Protein AF-A0A954F678-F1 (afdb_monomer)

Radius of gyration: 16.84 Å; Cα contacts (8 Å, |Δi|>4): 475; chains: 1; bounding box: 44×43×43 Å

pLDDT: mean 91.67, std 10.73, range [33.06, 98.88]

Foldseek 3Di:
DDDALKDKDFLLDPPVLLVQLLVCVVDADWDWDDCPDFLHAPQQPTKTKGDKAKEAFPPDDQDDDPVCCRYPVNPGSQNRVVVSCNVCVVVCCVNQNDLFTMKMKMKIKADFSHKTDKFWADVVWFQKKKKFFRFPDDDPVFFFWKWFQDDDDDDADGSQDRPDNVVVVVVSVVSVDTDTHDSGHGMMMMGRTTIIMTTGGHCVCPGDIGMIMMIGRTND

Nearest PDB structures (foldseek):
  4j25-assembly6_F  TM=7.814E-01  e=1.207E-10  Pseudomonas putida KT2440
  4j25-assembly2_B  TM=7.926E-01  e=3.032E-08  Pseudomonas putida KT2440
  4nmi-assembly1_A-2  TM=5.347E-01  e=2.371E-04  Virgibacillus salexigens
  7dt0-assembly4_G  TM=5.408E-01  e=1.135E-04  uncultured bacterium esnapd13
  3emr-assembly1_A  TM=4.913E-01  e=1.365E-04  Virgibacillus salexigens

Secondary structure (DSSP, 8-state):
----SEEEEES-S-HHHHHHHHHHHHHS--EEPPTTSTT--GGG---EEEEEEE---TTS-----TT-TTBSP-SSTTHHHHHHHHHTHHHHHHHH-S---EEEEEEEEE-TT--EEEE---TTTEEEEEEEE--S---TTSB--EEEE----S-SPSS--SS--HHHHHHHHHH--EEEE---TTEEEEESS--EEEPPBPGGGTT--EEEEEEEEE--

Solvent-accessible surface area (backbone atoms only — not comparable to full-atom values): 11755 Å² total; per-residue (Å²): 131,88,76,62,58,46,50,79,41,74,64,67,52,57,72,66,56,44,52,44,30,43,53,44,68,76,71,57,72,66,41,74,49,62,45,83,48,80,56,38,26,74,82,20,45,68,30,30,30,40,69,63,30,34,42,57,51,78,89,53,83,82,58,69,43,90,93,41,70,46,32,42,41,55,90,47,49,69,43,55,58,55,51,54,49,62,76,45,38,80,80,42,24,90,37,31,50,76,76,47,33,28,42,42,40,28,43,35,36,30,44,53,58,12,39,35,55,69,27,23,65,56,68,90,53,30,42,17,37,39,42,32,22,46,31,90,72,71,58,92,82,22,54,43,25,41,34,35,44,60,89,69,88,91,78,72,60,62,38,42,55,73,82,71,42,62,74,59,48,52,57,51,58,72,64,69,50,62,49,76,42,75,60,46,47,40,24,36,33,40,31,37,55,55,41,30,29,31,41,48,17,29,70,81,37,63,92,52,50,57,29,29,42,35,33,34,30,21,52,115

Structure (mmCIF, N/CA/C/O backbone):
data_AF-A0A954F678-F1
#
_entry.id   AF-A0A954F678-F1
#
loop_
_atom_site.group_PDB
_atom_site.id
_atom_site.type_symbol
_atom_site.label_atom_id
_atom_site.label_alt_id
_atom_site.label_comp_id
_atom_site.label_asym_id
_atom_site.label_entity_id
_atom_site.label_seq_id
_atom_site.pdbx_PDB_ins_code
_atom_site.Cartn_x
_atom_site.Cartn_y
_atom_site.Cartn_z
_atom_site.occupancy
_atom_site.B_iso_or_equiv
_atom_site.auth_seq_id
_atom_site.auth_comp_id
_atom_site.auth_asym_id
_atom_site.auth_atom_id
_atom_site.pdbx_PDB_model_num
ATOM 1 N N . MET A 1 1 ? -0.700 -28.299 -6.214 1.00 33.06 1 MET A N 1
ATOM 2 C CA . MET A 1 1 ? -1.401 -27.129 -6.783 1.00 33.06 1 MET A CA 1
ATOM 3 C C . MET A 1 1 ? -0.626 -25.917 -6.316 1.00 33.06 1 MET A C 1
ATOM 5 O O . MET A 1 1 ? -0.477 -25.781 -5.113 1.00 33.06 1 MET A O 1
ATOM 9 N N . SER A 1 2 ? -0.029 -25.148 -7.227 1.00 35.22 2 SER A N 1
ATOM 10 C CA . SER A 1 2 ? 0.734 -23.947 -6.865 1.00 35.22 2 SER A CA 1
ATOM 11 C C . SER A 1 2 ? -0.225 -22.948 -6.212 1.00 35.22 2 SER A C 1
ATOM 13 O O . SER A 1 2 ? -1.146 -22.450 -6.861 1.00 35.22 2 SER A O 1
ATOM 15 N N . THR A 1 3 ? -0.088 -22.751 -4.903 1.00 51.12 3 THR A N 1
ATOM 16 C CA . THR A 1 3 ? -0.723 -21.651 -4.181 1.00 51.12 3 THR A CA 1
ATOM 17 C C . THR A 1 3 ? 0.006 -20.394 -4.622 1.00 51.12 3 THR A C 1
ATOM 19 O O . THR A 1 3 ? 1.191 -20.248 -4.343 1.00 51.12 3 THR A O 1
ATOM 22 N N . ARG A 1 4 ? -0.664 -19.532 -5.391 1.00 67.56 4 ARG A N 1
ATOM 23 C CA . ARG A 1 4 ? -0.113 -18.224 -5.766 1.00 67.56 4 ARG A CA 1
ATOM 24 C C . ARG A 1 4 ? 0.347 -17.516 -4.487 1.00 67.56 4 ARG A C 1
ATOM 26 O O . ARG A 1 4 ? -0.434 -17.466 -3.542 1.00 67.56 4 ARG A O 1
ATOM 33 N N . GLY A 1 5 ? 1.550 -16.940 -4.474 1.00 87.50 5 GLY A N 1
ATOM 34 C CA . GLY A 1 5 ? 2.091 -16.156 -3.348 1.00 87.50 5 GLY A CA 1
ATOM 35 C C . GLY A 1 5 ? 1.348 -14.841 -3.067 1.00 87.50 5 GLY A C 1
ATOM 36 O O . GLY A 1 5 ? 1.882 -13.944 -2.422 1.00 87.50 5 GLY A O 1
ATOM 37 N N . PHE A 1 6 ? 0.129 -14.688 -3.590 1.00 94.25 6 PHE A N 1
ATOM 38 C CA . PHE A 1 6 ? -0.760 -13.559 -3.366 1.00 94.25 6 PHE A CA 1
ATOM 39 C C . PHE A 1 6 ? -2.227 -13.974 -3.541 1.00 94.25 6 PHE A C 1
ATOM 41 O O . PHE A 1 6 ? -2.544 -14.938 -4.245 1.00 94.25 6 PHE A O 1
ATOM 48 N N . THR A 1 7 ? -3.139 -13.189 -2.969 1.00 96.12 7 THR A N 1
ATOM 49 C CA . THR A 1 7 ? -4.585 -13.287 -3.222 1.00 96.12 7 THR A CA 1
ATOM 50 C C . THR A 1 7 ? -5.194 -11.910 -3.471 1.00 96.12 7 THR A C 1
ATOM 52 O O . THR A 1 7 ? -4.648 -10.895 -3.042 1.00 96.12 7 THR A O 1
ATOM 55 N N . VAL A 1 8 ? -6.316 -11.872 -4.193 1.00 97.81 8 VAL A N 1
ATOM 56 C CA . VAL A 1 8 ? -7.034 -10.645 -4.564 1.00 97.81 8 VAL A CA 1
ATOM 57 C C . VAL A 1 8 ? -8.487 -10.767 -4.143 1.00 97.81 8 VAL A C 1
ATOM 59 O O . VAL A 1 8 ? -9.151 -11.742 -4.492 1.00 97.81 8 VAL A O 1
ATOM 62 N N . ILE A 1 9 ? -8.981 -9.755 -3.439 1.00 98.25 9 ILE A N 1
ATOM 63 C CA . ILE A 1 9 ? -10.345 -9.689 -2.920 1.00 98.25 9 ILE A CA 1
ATOM 64 C C . ILE A 1 9 ? -10.957 -8.377 -3.405 1.00 98.25 9 ILE A C 1
ATOM 66 O O . ILE A 1 9 ? -10.436 -7.303 -3.119 1.00 98.25 9 ILE A O 1
ATOM 70 N N . ASP A 1 10 ? -12.045 -8.464 -4.163 1.00 98.44 10 ASP A N 1
ATOM 71 C CA . ASP A 1 10 ? -12.821 -7.301 -4.600 1.00 98.44 10 ASP A CA 1
ATOM 72 C C . ASP A 1 10 ? -13.970 -7.035 -3.626 1.00 98.44 10 ASP A C 1
ATOM 74 O O . ASP A 1 10 ? -14.524 -7.974 -3.058 1.00 98.44 10 ASP A O 1
ATOM 78 N N . ASN A 1 11 ? -14.376 -5.769 -3.516 1.00 98.06 11 ASN A N 1
ATOM 79 C CA . ASN A 1 11 ? -15.433 -5.302 -2.616 1.00 98.06 11 ASN A CA 1
ATOM 80 C C . ASN A 1 11 ? -15.141 -5.660 -1.150 1.00 98.06 11 ASN A C 1
ATOM 82 O O . ASN A 1 11 ? -15.991 -6.216 -0.460 1.00 98.06 11 ASN A O 1
ATOM 86 N N . PHE A 1 12 ? -13.906 -5.404 -0.713 1.00 98.50 12 PHE A N 1
ATOM 87 C CA . PHE A 1 12 ? -13.429 -5.795 0.613 1.00 98.50 12 PHE A CA 1
ATOM 88 C C . PHE A 1 12 ? -14.141 -5.046 1.747 1.00 98.50 12 PHE A C 1
ATOM 90 O O . PHE A 1 12 ? -14.491 -5.653 2.754 1.00 98.50 12 PHE A O 1
ATOM 97 N N . LEU A 1 13 ? -14.365 -3.741 1.581 1.00 98.62 13 LEU A N 1
ATOM 98 C CA . LEU A 1 13 ? -15.186 -2.940 2.486 1.00 98.62 13 LEU A CA 1
ATOM 99 C C . LEU A 1 13 ? -16.614 -2.824 1.949 1.00 98.62 13 LEU A C 1
ATOM 101 O O . LEU A 1 13 ? -16.833 -2.833 0.733 1.00 98.62 13 LEU A O 1
ATOM 105 N N . ASP A 1 14 ? -17.583 -2.650 2.845 1.00 98.44 14 ASP A N 1
ATOM 106 C CA . ASP A 1 14 ? -18.910 -2.190 2.443 1.00 98.44 14 ASP A CA 1
ATOM 107 C C . ASP A 1 14 ? -18.873 -0.735 1.930 1.00 98.44 14 ASP A C 1
ATOM 109 O O . ASP A 1 14 ? -17.861 -0.031 2.016 1.00 98.44 14 ASP A O 1
ATOM 113 N N . GLU A 1 15 ? -19.976 -0.293 1.325 1.00 97.19 15 GLU A N 1
ATOM 114 C CA . GLU A 1 15 ? -20.067 1.025 0.687 1.00 97.19 15 GLU A CA 1
ATOM 115 C C . GLU A 1 15 ? -19.891 2.181 1.685 1.00 97.19 15 GLU A C 1
ATOM 117 O O . GLU A 1 15 ? -19.266 3.191 1.348 1.00 97.19 15 GLU A O 1
ATOM 122 N N . GLU A 1 16 ? -20.386 2.026 2.916 1.00 98.38 16 GLU A N 1
ATOM 123 C CA . GLU A 1 16 ? -20.295 3.047 3.961 1.00 98.38 16 GLU A CA 1
ATOM 124 C C . GLU A 1 16 ? -18.845 3.222 4.423 1.00 98.38 16 GLU A C 1
ATOM 126 O O . GLU A 1 16 ? -18.304 4.331 4.376 1.00 98.38 16 GLU A O 1
ATOM 131 N N . ALA A 1 17 ? -18.179 2.125 4.787 1.00 98.50 17 ALA A N 1
ATOM 132 C CA . ALA A 1 17 ? -16.788 2.125 5.218 1.00 98.50 17 ALA A CA 1
ATOM 133 C C . ALA A 1 17 ? -15.841 2.578 4.098 1.00 98.50 17 ALA A C 1
ATOM 135 O O . A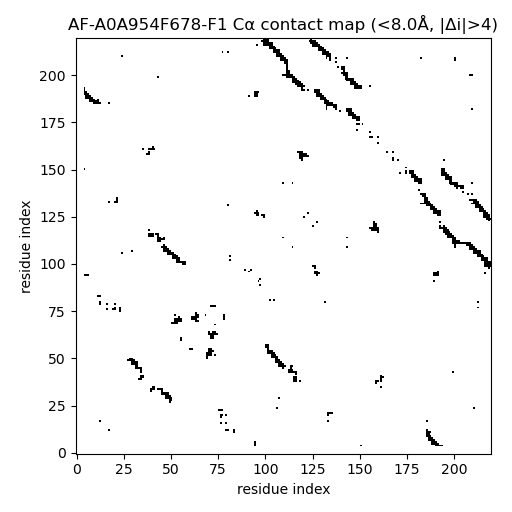LA A 1 17 ? -14.909 3.349 4.341 1.00 98.50 17 ALA A O 1
ATOM 136 N N . TRP A 1 18 ? -16.086 2.154 2.855 1.00 98.44 18 TRP A N 1
ATOM 137 C CA . TRP A 1 18 ? -15.294 2.595 1.709 1.00 98.44 18 TRP A CA 1
ATOM 138 C C . TRP A 1 18 ? -15.440 4.101 1.449 1.00 98.44 18 TRP A C 1
ATOM 140 O O . TRP A 1 18 ? -14.432 4.791 1.264 1.00 98.44 18 TRP A O 1
ATOM 150 N N . GLY A 1 19 ? -16.667 4.631 1.482 1.00 98.38 19 GLY A N 1
ATOM 151 C CA . GLY A 1 19 ? -16.935 6.061 1.315 1.00 98.38 19 GLY A CA 1
ATOM 152 C C . GLY A 1 19 ? -16.342 6.915 2.439 1.00 98.38 19 GLY A C 1
ATOM 153 O O . GLY A 1 19 ? -15.741 7.964 2.175 1.00 98.38 19 GLY A O 1
ATOM 154 N N . ALA A 1 20 ? -16.445 6.449 3.686 1.00 98.62 20 ALA A N 1
ATOM 155 C CA . ALA A 1 20 ? -15.832 7.095 4.844 1.00 98.62 20 ALA A CA 1
ATOM 156 C C . ALA A 1 20 ? -14.303 7.137 4.718 1.00 98.62 20 ALA A C 1
ATOM 158 O O . ALA A 1 20 ? -13.696 8.190 4.914 1.00 98.62 20 ALA A O 1
ATOM 159 N N . LEU A 1 21 ? -13.678 6.032 4.301 1.00 98.62 21 LEU A N 1
ATOM 160 C CA . LEU A 1 21 ? -12.234 5.977 4.096 1.00 98.62 21 LEU A CA 1
ATOM 161 C C . LEU A 1 21 ? -11.778 6.931 2.991 1.00 98.62 21 LEU A C 1
ATOM 163 O O . LEU A 1 21 ? -10.801 7.654 3.172 1.00 98.62 21 LEU A O 1
ATOM 167 N N . TRP A 1 22 ? -12.485 6.999 1.861 1.00 98.38 22 TRP A N 1
ATOM 168 C CA . TRP A 1 22 ? -12.134 7.971 0.823 1.00 98.38 22 TRP A CA 1
ATOM 169 C C . TRP A 1 22 ? -12.284 9.425 1.295 1.00 98.38 22 TRP A C 1
ATOM 171 O O . TRP A 1 22 ? -11.475 10.280 0.925 1.00 98.38 22 TRP A O 1
ATOM 181 N N . THR A 1 23 ? -13.284 9.697 2.137 1.00 98.38 23 THR A N 1
ATOM 182 C CA . THR A 1 23 ? -13.476 11.010 2.766 1.00 98.38 23 THR A CA 1
ATOM 183 C C . THR A 1 23 ? -12.294 11.360 3.672 1.00 98.38 23 THR A C 1
ATOM 185 O O . THR A 1 23 ? -11.753 12.456 3.556 1.00 98.38 23 THR A O 1
ATOM 188 N N . GLU A 1 24 ? -11.823 10.418 4.492 1.00 98.06 24 GLU A N 1
ATOM 189 C CA . GLU A 1 24 ? -10.630 10.580 5.337 1.00 98.06 24 GLU A CA 1
ATOM 190 C C . GLU A 1 24 ? -9.384 10.941 4.506 1.00 98.06 24 GLU A C 1
ATOM 192 O O . GLU A 1 24 ? -8.647 11.867 4.850 1.00 98.06 24 GLU A O 1
ATOM 197 N N . PHE A 1 25 ? -9.185 10.296 3.348 1.00 98.06 25 PHE A N 1
ATOM 198 C CA . PHE A 1 25 ? -8.086 10.613 2.421 1.00 98.06 25 PHE A CA 1
ATOM 199 C C . PHE A 1 25 ? -8.084 12.072 1.928 1.00 98.06 25 PHE A C 1
ATOM 201 O O . PHE A 1 25 ? -7.026 12.565 1.541 1.00 98.06 25 PHE A O 1
ATOM 208 N N . GLN A 1 26 ? -9.227 12.771 1.934 1.00 96.69 26 GLN A N 1
ATOM 209 C CA . GLN A 1 26 ? -9.293 14.177 1.509 1.00 96.69 26 GLN A CA 1
ATOM 210 C C . GLN A 1 26 ? -8.717 15.145 2.549 1.00 96.69 26 GLN A C 1
ATOM 212 O O . GLN A 1 26 ? -8.344 16.263 2.193 1.00 96.69 26 GLN A O 1
ATOM 217 N N . PHE A 1 27 ? -8.678 14.743 3.822 1.00 96.62 27 PHE A N 1
ATOM 218 C CA . PHE A 1 27 ? -8.390 15.642 4.942 1.00 96.62 27 PHE A CA 1
ATOM 219 C C . PHE A 1 27 ? -7.207 15.201 5.804 1.00 96.62 27 PHE A C 1
ATOM 221 O O . PHE A 1 27 ? -6.678 16.021 6.556 1.00 96.62 27 PHE A O 1
ATOM 228 N N . MET A 1 28 ? -6.777 13.941 5.702 1.00 96.12 28 MET A N 1
ATOM 229 C CA . MET A 1 28 ? -5.636 13.447 6.465 1.00 96.12 28 MET A CA 1
ATOM 230 C C . MET A 1 28 ? -4.335 14.166 6.091 1.00 96.12 28 MET A C 1
ATOM 232 O O . MET A 1 28 ? -4.098 14.544 4.941 1.00 96.12 28 MET A O 1
ATOM 236 N N . GLU A 1 29 ? -3.450 14.316 7.074 1.00 96.06 29 GLU A N 1
ATOM 237 C CA . GLU A 1 29 ? -2.107 14.830 6.833 1.00 96.06 29 GLU A CA 1
ATOM 238 C C . GLU A 1 29 ? -1.288 13.808 6.032 1.00 96.06 29 GLU A C 1
ATOM 240 O O . GLU A 1 29 ? -1.108 12.660 6.445 1.00 96.06 29 GLU A O 1
ATOM 245 N N . LEU A 1 30 ? -0.760 14.249 4.892 1.00 96.62 30 LEU A N 1
ATOM 246 C CA . LEU A 1 30 ? 0.082 13.451 4.012 1.00 96.62 30 LEU A CA 1
ATOM 247 C C . LEU A 1 30 ? 1.418 14.160 3.808 1.00 96.62 30 LEU A C 1
ATOM 249 O O . LEU A 1 30 ? 1.464 15.326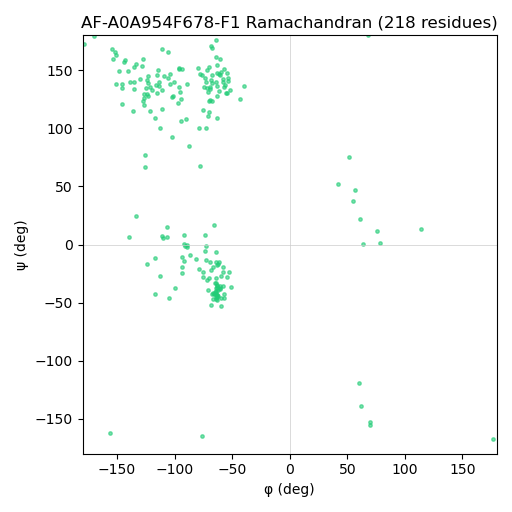 3.414 1.00 96.62 30 LEU A O 1
ATOM 253 N N . LEU A 1 31 ? 2.512 13.443 4.048 1.00 95.75 31 LEU A N 1
ATOM 254 C CA . LEU A 1 31 ? 3.867 13.974 3.938 1.00 95.75 31 LEU A CA 1
ATOM 255 C C . LEU A 1 31 ? 4.630 13.262 2.817 1.00 95.75 31 LEU A C 1
ATOM 257 O O . LEU A 1 31 ? 4.431 12.060 2.625 1.00 95.75 31 LEU A O 1
ATOM 261 N N . PRO A 1 32 ? 5.530 13.952 2.093 1.00 94.62 32 PRO A N 1
ATOM 262 C CA . PRO A 1 32 ? 6.395 13.302 1.120 1.00 94.62 32 PRO A CA 1
ATOM 263 C C . PRO A 1 32 ? 7.176 12.147 1.747 1.00 94.62 32 PRO A C 1
ATOM 265 O O . PRO A 1 32 ? 7.813 12.294 2.794 1.00 94.62 32 PRO A O 1
ATOM 268 N N . VAL A 1 33 ? 7.141 10.991 1.094 1.00 91.69 33 VAL A N 1
ATOM 269 C CA . VAL A 1 33 ? 7.912 9.823 1.509 1.00 91.69 33 VAL A CA 1
ATOM 270 C C . VAL A 1 33 ? 9.388 10.054 1.189 1.00 91.69 33 VAL A C 1
ATOM 272 O O . VAL A 1 33 ? 9.747 10.603 0.146 1.00 91.69 33 VAL A O 1
ATOM 275 N N . SER A 1 34 ? 10.268 9.643 2.103 1.00 83.88 34 SER A N 1
ATOM 276 C CA . SER A 1 34 ? 11.706 9.765 1.884 1.00 83.88 34 SER A CA 1
ATOM 277 C C . SER A 1 34 ? 12.179 8.797 0.800 1.00 83.88 34 SER A C 1
ATOM 279 O O . SER A 1 34 ? 12.065 7.585 0.956 1.00 83.88 34 SER A O 1
ATOM 281 N N . ARG A 1 35 ? 12.822 9.334 -0.241 1.00 79.81 35 ARG A N 1
ATOM 282 C CA . ARG A 1 35 ? 13.476 8.573 -1.326 1.00 79.81 35 ARG A CA 1
ATOM 283 C C . ARG A 1 35 ? 14.792 7.895 -0.913 1.00 79.81 35 ARG A C 1
ATOM 285 O O . ARG A 1 35 ? 15.559 7.445 -1.757 1.00 79.81 35 ARG A O 1
ATOM 292 N N . THR A 1 36 ? 15.120 7.915 0.378 1.00 76.88 36 THR A N 1
ATOM 293 C CA . THR A 1 36 ? 16.394 7.425 0.924 1.00 76.88 36 THR A CA 1
ATOM 294 C C . THR A 1 36 ? 16.192 6.538 2.153 1.00 76.88 36 THR A C 1
ATOM 296 O O . THR A 1 36 ? 17.086 6.420 2.994 1.00 76.88 36 THR A O 1
ATOM 299 N N . VAL A 1 37 ? 15.029 5.907 2.297 1.00 77.44 37 VAL A N 1
ATOM 300 C CA . VAL A 1 37 ? 14.727 4.977 3.395 1.00 77.44 37 VAL A CA 1
ATOM 301 C C . VAL A 1 37 ? 13.958 3.785 2.829 1.00 77.44 37 VAL A C 1
ATOM 303 O O . VAL A 1 37 ? 13.094 3.975 1.985 1.00 77.44 37 VAL A O 1
ATOM 306 N N . GLY A 1 38 ? 14.257 2.567 3.290 1.00 82.06 38 GLY A N 1
ATOM 307 C CA . GLY A 1 38 ? 13.562 1.352 2.845 1.00 82.06 38 GLY A CA 1
ATOM 308 C C . GLY A 1 38 ? 13.722 1.067 1.347 1.00 82.06 38 GLY A C 1
ATOM 309 O O . GLY A 1 38 ? 14.811 1.250 0.801 1.00 82.06 38 GLY A O 1
ATOM 310 N N . ALA A 1 39 ? 12.628 0.636 0.710 1.00 83.88 39 ALA A N 1
ATOM 311 C CA . ALA A 1 39 ? 12.565 0.232 -0.699 1.00 83.88 39 ALA A CA 1
ATOM 312 C C . ALA A 1 39 ? 12.651 1.395 -1.703 1.00 83.88 39 ALA A C 1
ATOM 314 O O . ALA A 1 39 ? 12.837 1.164 -2.896 1.00 83.88 39 ALA A O 1
ATOM 315 N N . TRP A 1 40 ? 12.496 2.633 -1.231 1.00 86.56 40 TRP A N 1
ATOM 316 C CA . TRP A 1 40 ? 12.355 3.808 -2.082 1.00 86.56 40 TRP A CA 1
ATOM 317 C C . TRP A 1 40 ? 13.660 4.181 -2.784 1.00 86.56 40 TRP A C 1
ATOM 319 O O . TRP A 1 40 ? 14.713 4.317 -2.149 1.00 86.56 40 TRP A O 1
ATOM 329 N N . LYS A 1 41 ? 13.563 4.410 -4.094 1.00 86.31 41 LYS A N 1
ATOM 330 C CA . LYS A 1 41 ? 14.656 4.847 -4.968 1.00 86.31 41 LYS A CA 1
ATOM 331 C C . LYS A 1 41 ? 14.432 6.279 -5.454 1.00 86.31 41 LYS A C 1
ATOM 333 O O . LYS A 1 41 ? 13.364 6.865 -5.284 1.00 86.31 41 LYS A O 1
ATOM 338 N N . LEU A 1 42 ? 15.466 6.876 -6.051 1.00 85.75 42 LEU A N 1
ATOM 339 C CA . LEU A 1 42 ? 15.416 8.276 -6.491 1.00 85.75 42 LEU A CA 1
ATOM 340 C C . LEU A 1 42 ? 14.381 8.526 -7.598 1.00 85.75 42 LEU A C 1
ATOM 342 O O . LEU A 1 42 ? 13.770 9.601 -7.615 1.00 85.75 42 LEU A O 1
ATOM 346 N N . ASP A 1 43 ? 14.175 7.527 -8.457 1.00 87.19 43 ASP A N 1
ATOM 347 C CA . ASP A 1 43 ? 13.322 7.601 -9.646 1.00 87.19 43 ASP A CA 1
ATOM 348 C C . ASP A 1 43 ? 11.856 7.222 -9.375 1.00 87.19 43 ASP A C 1
ATOM 350 O O . ASP A 1 43 ? 11.011 7.359 -10.256 1.00 87.19 43 ASP A O 1
ATOM 354 N N . ASP A 1 44 ? 11.518 6.837 -8.139 1.00 91.50 44 ASP A N 1
ATOM 355 C CA . ASP A 1 44 ? 10.143 6.510 -7.724 1.00 91.50 44 ASP A CA 1
ATOM 356 C C . ASP A 1 44 ? 9.236 7.751 -7.599 1.00 91.50 44 ASP A C 1
ATOM 358 O O . ASP A 1 44 ? 8.048 7.656 -7.276 1.00 91.50 44 ASP A O 1
ATOM 362 N N . GLY A 1 45 ? 9.790 8.942 -7.842 1.00 91.44 45 GLY A N 1
ATOM 363 C CA . GLY A 1 45 ? 9.124 10.213 -7.597 1.00 91.44 45 GLY A CA 1
ATOM 364 C C . GLY A 1 45 ? 8.970 10.495 -6.100 1.00 91.44 45 GLY A C 1
ATOM 365 O O . GLY A 1 45 ? 9.754 10.032 -5.275 1.00 91.44 45 GLY A O 1
ATOM 366 N N . ALA A 1 46 ? 7.984 11.313 -5.735 1.00 92.94 46 ALA A N 1
ATOM 367 C CA . ALA A 1 46 ? 7.717 11.686 -4.345 1.00 92.94 46 ALA A CA 1
ATOM 368 C C . ALA A 1 46 ? 6.255 11.381 -3.983 1.00 92.94 46 ALA A C 1
ATOM 370 O O . ALA A 1 46 ? 5.430 12.298 -3.967 1.00 92.94 46 ALA A O 1
ATOM 371 N N . PRO A 1 47 ? 5.906 10.106 -3.732 1.00 95.75 47 PRO A N 1
ATOM 372 C CA . PRO A 1 47 ? 4.586 9.778 -3.217 1.00 95.75 47 PRO A CA 1
ATOM 373 C C . PRO A 1 47 ? 4.401 10.377 -1.825 1.00 95.75 47 PRO A C 1
ATOM 375 O O . PRO A 1 47 ? 5.362 10.737 -1.137 1.00 95.75 47 PRO A O 1
ATOM 378 N N . LEU A 1 48 ? 3.147 10.482 -1.409 1.00 97.25 48 LEU A N 1
ATOM 379 C CA . LEU A 1 48 ? 2.780 10.997 -0.100 1.00 97.25 48 LEU A CA 1
ATOM 380 C C . LEU A 1 48 ? 2.347 9.840 0.799 1.00 97.25 48 LEU A C 1
ATOM 382 O O . LEU A 1 48 ? 1.706 8.898 0.336 1.00 97.25 48 LEU A O 1
ATOM 386 N N . GLY A 1 49 ? 2.683 9.912 2.081 1.00 97.00 49 GLY A N 1
ATOM 387 C CA . GLY A 1 49 ? 2.299 8.920 3.075 1.00 97.00 49 GLY A CA 1
ATOM 388 C C . GLY A 1 49 ? 1.797 9.574 4.354 1.00 97.00 49 GLY A C 1
ATOM 389 O O . GLY A 1 49 ? 2.381 10.554 4.820 1.00 97.00 49 GLY A O 1
ATOM 390 N N . GLY A 1 50 ? 0.746 9.003 4.937 1.00 96.50 50 GLY A N 1
ATOM 391 C CA . GLY A 1 50 ? 0.223 9.402 6.244 1.00 96.50 50 GLY A CA 1
ATOM 392 C C . GLY A 1 50 ? 1.087 8.888 7.394 1.00 96.50 50 GLY A C 1
ATOM 393 O O . GLY A 1 50 ? 2.218 8.433 7.188 1.00 96.50 50 GLY A O 1
ATOM 394 N N . HIS A 1 51 ? 0.552 8.921 8.610 1.00 95.50 51 HIS A N 1
ATOM 395 C CA . HIS A 1 51 ? 1.181 8.277 9.765 1.00 95.50 51 HIS A CA 1
ATOM 396 C C . HIS A 1 51 ? 0.933 6.764 9.735 1.00 95.50 51 HIS A C 1
ATOM 398 O O . HIS A 1 51 ? -0.106 6.309 9.262 1.00 95.50 51 HIS A O 1
ATOM 404 N N . GLU A 1 52 ? 1.901 5.984 10.214 1.00 96.19 52 GLU A N 1
ATOM 405 C CA . GLU A 1 52 ? 1.710 4.547 10.421 1.00 96.19 52 GLU A CA 1
ATOM 406 C C . GLU A 1 52 ? 0.841 4.310 11.660 1.00 96.19 52 GLU A C 1
ATOM 408 O O . GLU A 1 52 ? 1.051 4.939 12.701 1.00 96.19 52 GLU A O 1
ATOM 413 N N . ILE A 1 53 ? -0.117 3.400 11.517 1.00 97.31 53 ILE A N 1
ATOM 414 C CA . ILE A 1 53 ? -0.951 2.836 12.571 1.00 97.31 53 ILE A CA 1
ATOM 415 C C . ILE A 1 53 ? -0.436 1.429 12.863 1.00 97.31 53 ILE A C 1
ATOM 417 O O . ILE A 1 53 ? -0.144 0.678 11.935 1.00 97.31 53 ILE A O 1
ATOM 421 N N . LEU A 1 54 ? -0.353 1.059 14.138 1.00 97.62 54 LEU A N 1
ATOM 422 C CA . LEU A 1 54 ? 0.049 -0.277 14.570 1.00 97.62 54 LEU A CA 1
ATOM 423 C C . LEU A 1 54 ? -1.024 -0.883 15.476 1.00 97.62 54 LEU A C 1
ATOM 425 O O . LEU A 1 54 ? -1.505 -0.224 16.401 1.00 97.62 54 LEU A O 1
ATOM 429 N N . THR A 1 55 ? -1.390 -2.142 15.253 1.00 97.50 55 THR A N 1
ATOM 430 C CA . THR A 1 55 ? -2.211 -2.877 16.222 1.00 97.50 55 THR A CA 1
ATOM 431 C C . THR A 1 55 ? -1.400 -3.183 17.481 1.00 97.50 55 THR A C 1
ATOM 433 O O . THR A 1 55 ? -0.176 -3.347 17.414 1.00 97.50 55 THR A O 1
ATOM 436 N N . PRO A 1 56 ? -2.044 -3.322 18.650 1.00 95.25 56 PRO A N 1
ATOM 437 C CA . PRO A 1 56 ? -1.399 -4.013 19.753 1.00 95.25 56 PRO A CA 1
ATOM 438 C C . PRO A 1 56 ? -1.170 -5.491 19.375 1.00 95.25 56 PRO A C 1
ATOM 440 O O . PRO A 1 56 ? -1.568 -5.942 18.294 1.00 95.25 56 PRO A O 1
ATOM 443 N N . ASN A 1 57 ? -0.503 -6.240 20.255 1.00 93.00 57 ASN A N 1
ATOM 444 C CA . ASN A 1 57 ? -0.352 -7.685 20.078 1.00 93.00 57 ASN A CA 1
ATOM 445 C C . ASN A 1 57 ? -1.729 -8.362 19.973 1.00 93.00 57 ASN A C 1
ATOM 447 O O . ASN A 1 57 ? -2.698 -7.877 20.558 1.00 93.00 57 ASN A O 1
ATOM 451 N N . ARG A 1 58 ? -1.816 -9.484 19.249 1.00 87.00 58 ARG A N 1
ATOM 452 C CA . ARG A 1 58 ? -3.083 -10.200 18.986 1.00 87.00 58 ARG A CA 1
ATOM 453 C C . ARG A 1 58 ? -3.879 -10.581 20.237 1.00 87.00 58 ARG A C 1
ATOM 455 O O . ARG A 1 58 ? -5.092 -10.725 20.146 1.00 87.00 58 ARG A O 1
ATOM 462 N N . ASP A 1 59 ? -3.212 -10.782 21.368 1.00 86.75 59 ASP A N 1
ATOM 463 C CA . ASP A 1 59 ? -3.814 -11.148 22.653 1.00 86.75 59 ASP A CA 1
ATOM 464 C C . ASP A 1 59 ? -4.279 -9.941 23.486 1.00 86.75 59 ASP A C 1
ATOM 466 O O . ASP A 1 59 ? -4.949 -10.110 24.506 1.00 86.75 59 ASP A O 1
ATOM 470 N N . ALA A 1 60 ? -3.931 -8.725 23.067 1.00 91.12 60 ALA A N 1
ATOM 471 C CA . ALA A 1 60 ? -4.286 -7.506 23.769 1.00 91.12 60 ALA A CA 1
ATOM 472 C C . ALA A 1 60 ? -5.726 -7.068 23.479 1.00 91.12 60 ALA A C 1
ATOM 474 O O . ALA A 1 60 ? -6.280 -7.283 22.401 1.00 91.12 60 ALA A O 1
ATOM 475 N N . GLU A 1 61 ? -6.315 -6.367 24.444 1.00 91.25 61 GLU A N 1
ATOM 476 C CA . GLU A 1 61 ? -7.625 -5.752 24.273 1.00 91.25 61 GLU A CA 1
ATOM 477 C C . GLU A 1 61 ? -7.557 -4.579 23.282 1.00 91.25 61 GLU A C 1
ATOM 479 O O . GLU A 1 61 ? -6.672 -3.719 23.354 1.00 91.25 61 GLU A O 1
ATOM 484 N N . LEU A 1 62 ? -8.511 -4.536 22.352 1.00 94.44 62 LEU A N 1
ATOM 485 C CA . LEU A 1 62 ? -8.604 -3.506 21.322 1.00 94.44 62 LEU A CA 1
ATOM 486 C C . LEU A 1 62 ? -9.394 -2.305 21.853 1.00 94.44 62 LEU A C 1
ATOM 488 O O . LEU A 1 62 ? -10.600 -2.200 21.646 1.00 94.44 62 LEU A O 1
ATOM 492 N N . ILE A 1 63 ? -8.705 -1.403 22.553 1.00 94.06 63 ILE A N 1
ATOM 493 C CA . ILE A 1 63 ? -9.285 -0.171 23.105 1.00 94.06 63 ILE A CA 1
ATOM 494 C C . ILE A 1 63 ? -8.569 1.043 22.517 1.00 94.06 63 ILE A C 1
ATOM 496 O O . ILE A 1 63 ? -7.337 1.103 22.516 1.00 94.06 63 ILE A O 1
ATOM 500 N N . HIS A 1 64 ? -9.347 2.030 22.070 1.00 95.06 64 HIS A N 1
ATOM 501 C CA . HIS A 1 64 ? -8.816 3.327 21.670 1.00 95.06 64 HIS A CA 1
ATOM 502 C C . HIS A 1 64 ? -8.167 4.057 22.860 1.00 95.06 64 HIS A C 1
ATOM 504 O O . HIS A 1 64 ? -8.788 4.252 23.907 1.00 95.06 64 HIS A O 1
ATOM 510 N N . ASP A 1 65 ? -6.919 4.498 22.689 1.00 94.31 65 ASP A N 1
ATOM 511 C CA . ASP A 1 65 ? -6.211 5.348 23.649 1.00 94.31 65 ASP A CA 1
ATOM 512 C C . ASP A 1 65 ? -5.881 6.698 22.991 1.00 94.31 65 ASP A C 1
ATOM 514 O O . ASP A 1 65 ? -4.961 6.767 22.170 1.00 94.31 65 ASP A O 1
ATOM 518 N N . PRO A 1 66 ? -6.545 7.801 23.389 1.00 93.19 66 PRO A N 1
ATOM 519 C CA . PRO A 1 66 ? -6.270 9.134 22.849 1.00 93.19 66 PRO A CA 1
ATOM 520 C C . PRO A 1 66 ? -4.817 9.603 23.035 1.00 93.19 66 PRO A C 1
ATOM 522 O O . PRO A 1 66 ? -4.361 10.516 22.348 1.00 93.19 66 PRO A O 1
ATOM 525 N N . LYS A 1 67 ? -4.060 9.003 23.966 1.00 95.31 67 LYS A N 1
ATOM 526 C CA . LYS A 1 67 ? -2.627 9.290 24.165 1.00 95.31 67 LYS A CA 1
ATOM 527 C C . LYS A 1 67 ? -1.732 8.541 23.179 1.00 95.31 67 LYS A C 1
ATOM 529 O O . LYS A 1 67 ? -0.550 8.867 23.070 1.00 95.31 67 LYS A O 1
ATOM 534 N N . LYS A 1 68 ? -2.276 7.556 22.465 1.00 93.88 68 LYS A N 1
ATOM 535 C CA . LYS A 1 68 ? -1.605 6.762 21.436 1.00 93.88 68 LYS A CA 1
ATOM 536 C C . LYS A 1 68 ? -2.405 6.818 20.128 1.00 93.88 68 LYS A C 1
ATOM 538 O O . LYS A 1 68 ? -2.863 5.786 19.650 1.00 93.88 68 LYS A O 1
ATOM 543 N N . PRO A 1 69 ? -2.499 7.990 19.477 1.00 92.94 69 PRO A N 1
ATOM 544 C CA . PRO A 1 69 ? -3.331 8.183 18.280 1.00 92.94 69 PRO A CA 1
ATOM 545 C C . PRO A 1 69 ? -2.893 7.357 17.054 1.00 92.94 69 PRO A C 1
ATOM 547 O O . PRO A 1 69 ? -3.561 7.366 16.029 1.00 92.94 69 PRO A O 1
ATOM 550 N N . ARG A 1 70 ? -1.749 6.668 17.140 1.00 95.00 70 ARG A N 1
ATOM 551 C CA . ARG A 1 70 ? -1.204 5.774 16.107 1.00 95.00 70 ARG A CA 1
ATOM 552 C C . ARG A 1 70 ? -1.336 4.293 16.468 1.00 95.00 70 ARG A C 1
ATOM 554 O O . ARG A 1 70 ? -0.763 3.445 15.794 1.00 95.00 70 ARG A O 1
ATOM 561 N N . GLN A 1 71 ? -2.023 3.973 17.558 1.00 97.25 71 GLN A N 1
ATOM 562 C CA . GLN A 1 71 ? -2.322 2.599 17.927 1.00 97.25 71 GLN A CA 1
ATOM 563 C C . GLN A 1 71 ? -3.770 2.304 17.539 1.00 97.25 71 GLN A C 1
ATOM 565 O O . GLN A 1 71 ? -4.662 3.060 17.907 1.00 97.25 71 GLN A O 1
ATOM 570 N N . TYR A 1 72 ? -4.001 1.219 16.802 1.00 97.69 72 TYR A N 1
ATOM 571 C CA . TYR A 1 72 ? -5.353 0.745 16.516 1.00 97.69 72 TYR A CA 1
ATOM 572 C C . TYR A 1 72 ? -6.024 0.221 17.806 1.00 97.69 72 TYR A C 1
ATOM 574 O O . TYR A 1 72 ? -5.349 -0.451 18.595 1.00 97.69 72 TYR A O 1
ATOM 582 N N . PRO A 1 73 ? -7.333 0.453 18.014 1.00 97.75 73 PRO A N 1
ATOM 583 C CA . PRO A 1 73 ? -8.220 1.295 17.202 1.00 97.75 73 PRO A CA 1
ATOM 584 C C . PRO A 1 73 ? -7.895 2.793 17.305 1.00 97.75 73 PRO A C 1
ATOM 586 O O . PRO A 1 73 ? -7.670 3.323 18.394 1.00 97.75 73 PRO A O 1
ATOM 589 N N . THR A 1 74 ? -7.879 3.481 16.165 1.00 96.94 74 THR A N 1
ATOM 590 C CA . THR A 1 74 ? -7.626 4.927 16.069 1.00 96.94 74 THR A CA 1
ATOM 591 C C . THR A 1 74 ? -8.896 5.773 16.070 1.00 96.94 74 THR A C 1
ATOM 593 O O . THR A 1 74 ? -8.790 6.990 16.187 1.00 96.94 74 THR A O 1
ATOM 596 N N . GLU A 1 75 ? -10.070 5.147 15.940 1.00 96.25 75 GLU A N 1
ATOM 597 C CA . GLU A 1 75 ? -11.369 5.803 15.720 1.00 96.25 75 GLU A CA 1
ATOM 598 C C . GLU A 1 75 ? -11.428 6.626 14.417 1.00 96.25 75 GLU A C 1
ATOM 600 O O . GLU A 1 75 ? -12.267 7.511 14.255 1.00 96.25 75 GLU A O 1
ATOM 605 N N . THR A 1 76 ? -10.558 6.310 13.453 1.00 96.75 76 THR A N 1
ATOM 606 C CA . THR A 1 76 ? -10.583 6.881 12.098 1.00 96.75 76 THR A CA 1
ATOM 607 C C . THR A 1 76 ? -11.105 5.865 11.087 1.00 96.75 76 THR A C 1
ATOM 609 O O . THR A 1 76 ? -11.135 4.661 11.344 1.00 96.75 76 THR A O 1
ATOM 612 N N . ALA A 1 77 ? -11.453 6.318 9.880 1.00 97.88 77 ALA A N 1
ATOM 613 C CA . ALA A 1 77 ? -11.923 5.417 8.827 1.00 97.88 77 ALA A CA 1
ATOM 614 C C . ALA A 1 77 ? -10.861 4.396 8.353 1.00 97.88 77 ALA A C 1
ATOM 616 O O . ALA A 1 77 ? -11.209 3.401 7.716 1.00 97.88 77 ALA A O 1
ATOM 617 N N . LEU A 1 78 ? -9.573 4.596 8.676 1.00 97.62 78 LEU A N 1
ATOM 618 C CA . LEU A 1 78 ? -8.513 3.616 8.401 1.00 97.62 78 LEU A CA 1
ATOM 619 C C . LEU A 1 78 ? -8.716 2.305 9.173 1.00 97.62 78 LEU A C 1
ATOM 621 O O . LEU A 1 78 ? -8.335 1.240 8.678 1.00 97.62 78 LEU A O 1
ATOM 625 N N . ASP A 1 79 ? -9.361 2.365 10.341 1.00 98.38 79 ASP A N 1
ATOM 626 C CA . ASP A 1 79 ? -9.634 1.202 11.187 1.00 98.38 79 ASP A CA 1
ATOM 627 C C . ASP A 1 79 ? -10.488 0.150 10.472 1.00 98.38 79 ASP A C 1
ATOM 629 O O . ASP A 1 79 ? -10.364 -1.036 10.778 1.00 98.38 79 ASP A O 1
ATOM 633 N N . ALA A 1 80 ? -11.317 0.542 9.497 1.00 98.50 80 ALA A N 1
ATOM 634 C CA . ALA A 1 80 ? -12.158 -0.387 8.743 1.00 98.50 80 ALA A CA 1
ATOM 635 C C . ALA A 1 80 ? -11.329 -1.435 7.983 1.00 98.50 80 ALA A C 1
ATOM 637 O O . ALA A 1 80 ? -11.682 -2.614 7.963 1.00 98.50 80 ALA A O 1
ATOM 638 N N . VAL A 1 81 ? -10.183 -1.032 7.418 1.00 98.62 81 VAL A N 1
ATOM 639 C CA . VAL A 1 81 ? -9.288 -1.950 6.696 1.00 98.62 81 VAL A CA 1
ATOM 640 C C . VAL A 1 81 ? -8.670 -2.961 7.658 1.00 98.62 81 VAL A C 1
ATOM 642 O O . VAL A 1 81 ? -8.693 -4.159 7.387 1.00 98.62 81 VAL A O 1
ATOM 645 N N . ILE A 1 82 ? -8.158 -2.490 8.799 1.00 98.38 82 ILE A N 1
ATOM 646 C CA . ILE A 1 82 ? -7.554 -3.350 9.828 1.00 98.38 82 ILE A CA 1
ATOM 647 C C . ILE A 1 82 ? -8.605 -4.303 10.407 1.00 98.38 82 ILE A C 1
ATOM 649 O O . ILE A 1 82 ? -8.345 -5.494 10.548 1.00 98.38 82 ILE A O 1
ATOM 653 N N . THR A 1 83 ? -9.808 -3.803 10.683 1.00 98.00 83 THR A N 1
ATOM 654 C CA . THR A 1 83 ? -10.922 -4.601 11.211 1.00 98.00 83 THR A CA 1
ATOM 655 C C . THR A 1 83 ? -11.292 -5.733 10.255 1.00 98.00 83 THR A C 1
ATOM 657 O O . THR A 1 83 ? -11.393 -6.879 10.688 1.00 98.00 83 THR A O 1
ATOM 660 N N . GLY A 1 84 ? -11.414 -5.448 8.953 1.00 97.62 84 GLY A N 1
ATOM 661 C CA . GLY A 1 84 ? -11.657 -6.479 7.941 1.00 97.62 84 GLY A CA 1
ATOM 662 C C . GLY A 1 84 ? -10.523 -7.507 7.855 1.00 97.62 84 GLY A C 1
ATOM 663 O O . GLY A 1 84 ? -10.780 -8.701 7.725 1.00 97.62 84 GLY A O 1
ATOM 664 N N . LEU A 1 85 ? -9.264 -7.067 7.979 1.00 97.12 85 LEU A N 1
ATOM 665 C CA . LEU A 1 85 ? -8.106 -7.967 7.967 1.00 97.12 85 LEU A CA 1
ATOM 666 C C . LEU A 1 85 ? -8.096 -8.916 9.170 1.00 97.12 85 LEU A C 1
ATOM 668 O O . LEU A 1 85 ? -7.803 -10.099 9.016 1.00 97.12 85 LEU A O 1
ATOM 672 N N . LEU A 1 86 ? -8.420 -8.406 10.360 1.00 96.12 86 LEU A N 1
ATOM 673 C CA . LEU A 1 86 ? -8.483 -9.203 11.585 1.00 96.12 86 LEU A CA 1
ATOM 674 C C . LEU A 1 86 ? -9.638 -10.212 11.544 1.00 96.12 86 LEU A C 1
ATOM 676 O O . LEU A 1 86 ? -9.435 -11.371 11.914 1.00 96.12 86 LEU A O 1
ATOM 680 N N . ALA A 1 87 ? -10.812 -9.793 11.059 1.00 95.50 87 ALA A N 1
ATOM 681 C CA . ALA A 1 87 ? -12.010 -10.630 10.975 1.00 95.50 87 ALA A CA 1
ATOM 682 C C . ALA A 1 87 ? -11.821 -11.868 10.081 1.00 95.50 87 ALA A C 1
ATOM 684 O O . ALA A 1 87 ? -12.329 -12.937 10.403 1.00 95.50 87 ALA A O 1
ATOM 685 N N . GLU A 1 88 ? -11.050 -11.736 9.001 1.00 94.25 88 GLU A N 1
ATOM 686 C CA . GLU A 1 88 ? -10.825 -12.792 8.002 1.00 94.25 88 GLU A CA 1
ATOM 687 C C . GLU A 1 88 ? -9.416 -13.411 8.094 1.00 94.25 88 GLU A C 1
ATOM 689 O O . GLU A 1 88 ? -8.953 -14.102 7.185 1.00 94.25 88 GLU A O 1
ATOM 694 N N . SER A 1 89 ? -8.699 -13.171 9.197 1.00 92.06 89 SER A N 1
ATOM 695 C CA . SER A 1 89 ? -7.278 -13.519 9.321 1.00 92.06 89 SER A CA 1
ATOM 696 C C . SER A 1 89 ? -6.958 -15.006 9.110 1.00 92.06 89 SER A C 1
ATOM 698 O O . SER A 1 89 ? -5.939 -15.329 8.498 1.00 92.06 89 SER A O 1
ATOM 700 N N . GLU A 1 90 ? -7.830 -15.920 9.545 1.00 92.44 90 GLU A N 1
ATOM 701 C CA . GLU A 1 90 ? -7.665 -17.363 9.310 1.00 92.44 90 GLU A CA 1
ATOM 702 C C . GLU A 1 90 ? -7.714 -17.719 7.817 1.00 92.44 90 GLU A C 1
ATOM 704 O O . GLU A 1 90 ? -6.940 -18.557 7.349 1.00 92.44 90 GLU A O 1
ATOM 709 N N . ALA A 1 91 ? -8.570 -17.047 7.041 1.00 93.44 91 ALA A N 1
ATOM 710 C CA . ALA A 1 91 ? -8.663 -17.247 5.597 1.00 93.44 91 ALA A CA 1
ATOM 711 C C . ALA A 1 91 ? -7.413 -16.739 4.857 1.00 93.44 91 ALA A C 1
ATOM 713 O O . ALA A 1 91 ? -7.120 -17.189 3.746 1.00 93.44 91 ALA A O 1
ATOM 714 N N . PHE A 1 92 ? -6.661 -15.820 5.468 1.00 94.44 92 PHE A N 1
ATOM 715 C CA . PHE A 1 92 ? -5.453 -15.224 4.896 1.00 94.44 92 PHE A CA 1
ATOM 716 C C . PHE A 1 92 ? -4.163 -15.955 5.274 1.00 94.44 92 PHE A C 1
ATOM 718 O O . PHE A 1 92 ? -3.150 -15.770 4.594 1.00 94.44 92 PHE A O 1
ATOM 725 N N . ALA A 1 93 ? -4.203 -16.834 6.278 1.00 94.06 93 ALA A N 1
ATOM 726 C CA . ALA A 1 93 ? -3.047 -17.599 6.745 1.00 94.06 93 ALA A CA 1
ATOM 727 C C . ALA A 1 93 ? -2.269 -18.340 5.632 1.00 94.06 93 ALA A C 1
ATOM 729 O O . ALA A 1 93 ? -1.041 -18.341 5.685 1.00 94.06 93 ALA A O 1
ATOM 730 N N . PRO A 1 94 ? -2.895 -18.897 4.570 1.00 93.81 94 PRO A N 1
ATOM 731 C CA . PRO A 1 94 ? -2.145 -19.514 3.470 1.00 93.81 94 PRO A CA 1
ATOM 732 C C . PRO A 1 94 ? -1.240 -18.560 2.672 1.00 93.81 94 PRO A C 1
ATOM 734 O O . PRO A 1 94 ? -0.383 -19.035 1.933 1.00 93.81 94 PRO A O 1
ATOM 737 N N . ILE A 1 95 ? -1.454 -17.243 2.770 1.00 93.94 95 ILE A N 1
ATOM 738 C CA . ILE A 1 95 ? -0.680 -16.218 2.054 1.00 93.94 95 ILE A CA 1
ATOM 739 C C . ILE A 1 95 ? 0.287 -15.499 2.991 1.00 93.94 95 ILE A C 1
ATOM 741 O O . ILE A 1 95 ? 1.441 -15.303 2.630 1.00 93.94 95 ILE A O 1
ATOM 745 N N . VAL A 1 96 ? -0.184 -15.091 4.171 1.00 93.19 96 VAL A N 1
ATOM 746 C CA . VAL A 1 96 ? 0.580 -14.230 5.094 1.00 93.19 96 VAL A CA 1
ATOM 747 C C . VAL A 1 96 ? 1.035 -14.956 6.358 1.00 93.19 96 VAL A C 1
ATOM 749 O O . VAL A 1 96 ? 1.577 -14.332 7.259 1.00 93.19 96 VAL A O 1
ATOM 752 N N . GLY A 1 97 ? 0.808 -16.267 6.453 1.00 91.81 97 GLY A N 1
ATOM 753 C CA . GLY A 1 97 ? 1.091 -17.050 7.652 1.00 91.81 97 GLY A CA 1
ATOM 754 C C . GLY A 1 97 ? 0.187 -16.709 8.843 1.00 91.81 97 GLY A C 1
ATOM 755 O O . GLY A 1 97 ? -0.698 -15.854 8.786 1.00 91.81 97 GLY A O 1
ATOM 756 N N . ASP A 1 98 ? 0.421 -17.406 9.948 1.00 91.12 98 ASP A N 1
ATOM 757 C CA . ASP A 1 98 ? -0.297 -17.286 11.222 1.00 91.12 98 ASP A CA 1
ATOM 758 C C . ASP A 1 98 ? 0.598 -16.820 12.388 1.00 91.12 98 ASP A C 1
ATOM 760 O O . ASP A 1 98 ? 0.080 -16.412 13.427 1.00 91.12 98 ASP A O 1
ATOM 764 N N . GLU A 1 99 ? 1.919 -16.807 12.187 1.00 90.62 99 GLU A N 1
ATOM 765 C CA . GLU A 1 99 ? 2.954 -16.464 13.180 1.00 90.62 99 GLU A CA 1
ATOM 766 C C . GLU A 1 99 ? 3.066 -14.960 13.508 1.00 90.62 99 GLU A C 1
ATOM 768 O O . GLU A 1 99 ? 3.848 -14.556 14.372 1.00 90.62 99 GLU A O 1
ATOM 773 N N . TRP A 1 100 ? 2.332 -14.095 12.808 1.00 94.50 100 TRP A N 1
ATOM 774 C CA . TRP A 1 100 ? 2.375 -12.654 13.052 1.00 94.50 100 TRP A CA 1
ATOM 775 C C . TRP A 1 100 ? 1.685 -12.268 14.367 1.00 94.50 100 TRP A C 1
ATOM 777 O O . TRP A 1 100 ? 0.727 -12.899 14.818 1.00 94.50 100 TRP A O 1
ATOM 787 N N . GLN A 1 101 ? 2.167 -11.183 14.969 1.00 95.19 101 GLN A N 1
ATOM 788 C CA . GLN A 1 101 ? 1.724 -10.651 16.259 1.00 95.19 101 GLN A CA 1
ATOM 789 C C . GLN A 1 101 ? 1.017 -9.306 16.135 1.00 95.19 101 GLN A C 1
ATOM 791 O O . GLN A 1 101 ? 0.198 -8.963 16.986 1.00 95.19 101 GLN A O 1
ATOM 796 N N . ARG A 1 102 ? 1.339 -8.528 15.097 1.00 96.38 102 ARG A N 1
ATOM 797 C CA . ARG A 1 102 ? 0.792 -7.185 14.877 1.00 96.38 102 ARG A CA 1
ATOM 798 C C . ARG A 1 102 ? 0.565 -6.920 13.398 1.00 96.38 102 ARG A C 1
ATOM 800 O O . ARG A 1 102 ? 1.205 -7.535 12.549 1.00 96.38 102 ARG A O 1
ATOM 807 N N . ILE A 1 103 ? -0.302 -5.962 13.107 1.00 97.50 103 ILE A N 1
ATOM 808 C CA . ILE A 1 103 ? -0.500 -5.402 11.774 1.00 97.50 103 ILE A CA 1
ATOM 809 C C . ILE A 1 103 ? -0.074 -3.937 11.814 1.00 97.50 103 ILE A C 1
ATOM 811 O O . ILE A 1 103 ? -0.501 -3.193 12.701 1.00 97.50 103 ILE A O 1
ATOM 815 N N . SER A 1 104 ? 0.752 -3.515 10.859 1.00 97.81 104 SER A N 1
ATOM 816 C CA . SER A 1 104 ? 0.923 -2.094 10.560 1.00 97.81 104 SER A CA 1
ATOM 817 C C . SER A 1 104 ? 0.033 -1.697 9.393 1.00 97.81 104 SER A C 1
ATOM 819 O O . SER A 1 104 ? -0.272 -2.517 8.533 1.00 97.81 104 SER A O 1
ATOM 821 N N . ALA A 1 105 ? -0.399 -0.442 9.354 1.00 98.19 105 ALA A N 1
ATOM 822 C CA . ALA A 1 105 ? -1.170 0.111 8.252 1.00 98.19 105 ALA A CA 1
ATOM 823 C C . ALA A 1 105 ? -0.816 1.582 8.049 1.00 98.19 105 ALA A C 1
ATOM 825 O O . ALA A 1 105 ? -0.697 2.353 8.999 1.00 98.19 105 ALA A O 1
ATOM 826 N N . ARG A 1 106 ? -0.676 1.995 6.794 1.00 97.50 106 ARG A N 1
ATOM 827 C CA . ARG A 1 106 ? -0.340 3.366 6.428 1.00 97.50 106 ARG A CA 1
ATOM 828 C C . ARG A 1 106 ? -1.031 3.763 5.133 1.00 97.50 106 ARG A C 1
ATOM 830 O O . ARG A 1 106 ? -1.010 3.029 4.146 1.00 97.50 106 ARG A O 1
ATOM 837 N N . ALA A 1 107 ? -1.613 4.958 5.123 1.00 98.38 107 ALA A N 1
ATOM 838 C CA . ALA A 1 107 ? -2.137 5.562 3.907 1.00 98.38 107 ALA A CA 1
ATOM 839 C C . ALA A 1 107 ? -0.992 6.023 2.993 1.00 98.38 107 ALA A C 1
ATOM 841 O O . ALA A 1 107 ? -0.053 6.676 3.451 1.00 98.38 107 ALA A O 1
ATOM 842 N N . TYR A 1 108 ? -1.105 5.728 1.703 1.00 98.38 108 TYR A N 1
ATOM 843 C CA . TYR A 1 108 ? -0.224 6.207 0.646 1.00 98.38 108 TYR A CA 1
ATOM 844 C C . TYR A 1 108 ? -1.033 6.795 -0.506 1.00 98.38 108 TYR A C 1
ATOM 846 O O . TYR A 1 108 ? -2.073 6.260 -0.896 1.00 98.38 108 TYR A O 1
ATOM 854 N N . VAL A 1 109 ? -0.510 7.869 -1.089 1.00 98.44 109 VAL A N 1
ATOM 855 C CA . VAL A 1 109 ? -1.040 8.525 -2.282 1.00 98.44 109 VAL A CA 1
ATOM 856 C C . VAL A 1 109 ? 0.076 8.644 -3.310 1.00 98.44 109 VAL A C 1
ATOM 858 O O . VAL A 1 109 ? 1.137 9.200 -3.026 1.00 98.44 109 VAL A O 1
ATOM 861 N N . TYR A 1 110 ? -0.187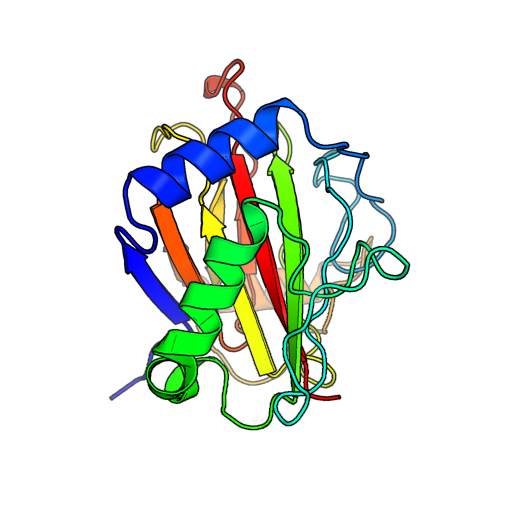 8.141 -4.513 1.00 98.25 110 TYR A N 1
ATOM 862 C CA . TYR A 1 110 ? 0.721 8.180 -5.655 1.00 98.25 110 TYR A CA 1
ATOM 863 C C . TYR A 1 110 ? 0.141 9.104 -6.741 1.00 98.25 110 TYR A C 1
ATOM 865 O O . TYR A 1 110 ? -0.774 8.699 -7.470 1.00 98.25 110 TYR A O 1
ATOM 873 N N . PRO A 1 111 ? 0.621 10.358 -6.842 1.00 97.12 111 PRO A N 1
ATOM 874 C CA . PRO A 1 111 ? 0.351 11.239 -7.977 1.00 97.12 111 PRO A CA 1
ATOM 875 C C . PRO A 1 111 ? 1.024 10.754 -9.267 1.00 97.12 111 PRO A C 1
ATOM 877 O O . PRO A 1 111 ? 1.878 9.862 -9.244 1.00 97.12 111 PRO A O 1
ATOM 880 N N . HIS A 1 112 ? 0.688 11.380 -10.399 1.00 96.06 112 HIS A N 1
ATOM 881 C CA . HIS A 1 112 ? 1.350 11.085 -11.671 1.00 96.06 112 HIS A CA 1
ATOM 882 C C . HIS A 1 112 ? 2.883 11.211 -11.567 1.00 96.06 112 HIS A C 1
ATOM 884 O O . HIS A 1 112 ? 3.417 12.114 -10.924 1.00 96.06 112 HIS A O 1
ATOM 890 N N . GLY A 1 113 ? 3.601 10.307 -12.228 1.00 95.62 113 GLY A N 1
ATOM 891 C CA . GLY A 1 113 ? 5.060 10.216 -12.194 1.00 95.62 113 GLY A CA 1
ATOM 892 C C . GLY A 1 113 ? 5.632 9.552 -10.941 1.00 95.62 113 GLY A C 1
ATOM 893 O O . GLY A 1 113 ? 6.850 9.461 -10.836 1.00 95.62 113 GLY A O 1
ATOM 894 N N . THR A 1 114 ? 4.795 9.089 -10.006 1.00 97.00 114 THR A N 1
ATOM 895 C CA . THR A 1 114 ? 5.252 8.326 -8.836 1.00 97.00 114 THR A CA 1
ATOM 896 C C . THR A 1 114 ? 4.952 6.840 -8.992 1.00 97.00 114 THR A C 1
ATOM 898 O O . THR A 1 114 ? 3.952 6.463 -9.605 1.00 97.00 114 THR A O 1
ATOM 901 N N . GLY A 1 115 ? 5.824 6.002 -8.444 1.00 96.62 115 GLY A N 1
ATOM 902 C CA . GLY A 1 115 ? 5.729 4.544 -8.454 1.00 96.62 115 GLY A CA 1
ATOM 903 C C . GLY A 1 115 ? 6.526 3.969 -7.291 1.00 96.62 115 GLY A C 1
ATOM 904 O O . GLY A 1 115 ? 6.833 4.692 -6.348 1.00 96.62 115 GLY A O 1
ATOM 905 N N . LEU A 1 116 ? 6.854 2.684 -7.343 1.00 95.12 116 LEU A N 1
ATOM 906 C CA . LEU A 1 116 ? 7.780 2.068 -6.397 1.00 95.12 116 LEU A CA 1
ATOM 907 C C . LEU A 1 116 ? 8.580 0.993 -7.116 1.00 95.12 116 LEU A C 1
ATOM 909 O O . LEU A 1 116 ? 8.012 0.049 -7.667 1.00 95.12 116 LEU A O 1
ATOM 913 N N . SER A 1 117 ? 9.893 1.156 -7.123 1.00 92.88 117 SER A N 1
ATOM 914 C CA . SER A 1 117 ? 10.817 0.257 -7.796 1.00 92.88 117 SER A CA 1
ATOM 915 C C . SER A 1 117 ? 10.739 -1.166 -7.249 1.00 92.88 117 SER A C 1
ATOM 917 O O . SER A 1 117 ? 10.304 -1.406 -6.121 1.00 92.88 117 SER A O 1
ATOM 919 N N . TRP A 1 118 ? 11.211 -2.122 -8.049 1.00 92.00 118 TRP A N 1
ATOM 920 C CA . TRP A 1 118 ? 11.264 -3.523 -7.649 1.00 92.00 118 TRP A CA 1
ATOM 921 C C . TRP A 1 118 ? 12.036 -3.733 -6.346 1.00 92.00 118 TRP A C 1
ATOM 923 O O . TRP A 1 118 ? 13.166 -3.257 -6.188 1.00 92.00 118 TRP A O 1
ATOM 933 N N . HIS A 1 119 ? 11.410 -4.463 -5.429 1.00 90.00 119 HIS A N 1
ATOM 934 C CA . HIS A 1 119 ? 11.960 -4.829 -4.133 1.00 90.00 119 HIS A CA 1
ATOM 935 C C . HIS A 1 119 ? 11.324 -6.124 -3.613 1.00 90.00 119 HIS A C 1
ATOM 937 O O . HIS A 1 119 ? 10.322 -6.614 -4.137 1.00 90.00 119 HIS A O 1
ATOM 943 N N . ARG A 1 120 ? 11.932 -6.677 -2.561 1.00 88.44 120 ARG A N 1
ATOM 944 C CA . ARG A 1 120 ? 11.311 -7.657 -1.668 1.00 88.44 120 ARG A CA 1
ATOM 945 C C . ARG A 1 120 ? 11.203 -7.054 -0.286 1.00 88.44 120 ARG A C 1
ATOM 947 O O . ARG A 1 120 ? 12.179 -6.453 0.170 1.00 88.44 120 ARG A O 1
ATOM 954 N N . ASP A 1 121 ? 10.064 -7.271 0.352 1.00 88.06 121 ASP A N 1
ATOM 955 C CA . ASP A 1 121 ? 9.866 -6.950 1.760 1.00 88.06 121 ASP A CA 1
ATOM 956 C C . ASP A 1 121 ? 10.796 -7.775 2.650 1.00 88.06 121 ASP A C 1
ATOM 958 O O . ASP A 1 121 ? 11.247 -8.861 2.279 1.00 88.06 121 ASP A O 1
ATOM 962 N N . ASP A 1 122 ? 11.099 -7.239 3.829 1.00 86.50 122 ASP A N 1
ATOM 963 C CA . ASP A 1 122 ? 11.958 -7.903 4.802 1.00 86.50 122 ASP A CA 1
ATOM 964 C C . ASP A 1 122 ? 11.233 -9.091 5.454 1.00 86.50 122 ASP A C 1
ATOM 966 O O . ASP A 1 122 ? 10.424 -8.922 6.366 1.00 86.50 122 ASP A O 1
ATOM 970 N N . SER A 1 123 ? 11.522 -10.304 4.982 1.00 82.75 123 SER A N 1
ATOM 971 C CA . SER A 1 123 ? 10.894 -11.540 5.465 1.00 82.75 123 SER A CA 1
ATOM 972 C C . SER A 1 123 ? 11.294 -11.936 6.893 1.00 82.75 123 SER A C 1
ATOM 974 O O . SER A 1 123 ? 10.644 -12.799 7.497 1.00 82.75 123 SER A O 1
ATOM 976 N N . GLU A 1 124 ? 12.359 -11.340 7.447 1.00 83.88 124 GLU A N 1
ATOM 977 C CA . GLU A 1 124 ? 12.736 -11.539 8.852 1.00 83.88 124 GLU A CA 1
ATOM 978 C C . GLU A 1 124 ? 11.808 -10.762 9.793 1.00 83.88 124 GLU A C 1
ATOM 980 O O . GLU A 1 124 ? 11.578 -11.187 10.925 1.00 83.88 124 GLU A O 1
ATOM 985 N N . ILE A 1 125 ? 11.235 -9.652 9.319 1.00 87.44 125 ILE A N 1
ATOM 986 C CA . ILE A 1 125 ? 10.339 -8.787 10.097 1.00 87.44 125 ILE A CA 1
ATOM 987 C C . ILE A 1 125 ? 8.871 -9.071 9.755 1.00 87.44 125 ILE A C 1
ATOM 989 O O . ILE A 1 125 ? 8.011 -9.079 10.644 1.00 87.44 125 ILE A O 1
ATOM 993 N N . TYR A 1 126 ? 8.578 -9.341 8.483 1.00 91.12 126 TYR A N 1
ATOM 994 C CA . TYR A 1 126 ? 7.227 -9.468 7.951 1.00 91.12 126 TYR A CA 1
ATOM 995 C C . TYR A 1 126 ? 6.929 -10.899 7.498 1.00 91.12 126 TYR A C 1
ATOM 997 O O . TYR A 1 126 ? 7.751 -11.581 6.892 1.00 91.12 126 TYR A O 1
ATOM 1005 N N . THR A 1 127 ? 5.715 -11.353 7.782 1.00 93.19 127 THR A N 1
ATOM 1006 C CA . THR A 1 127 ? 5.168 -12.634 7.291 1.00 93.19 127 THR A CA 1
ATOM 1007 C C . THR A 1 127 ? 4.370 -12.464 6.000 1.00 93.19 127 THR A C 1
ATOM 1009 O O . THR A 1 127 ? 4.194 -13.415 5.246 1.00 93.19 127 THR A O 1
ATOM 1012 N N . GLY A 1 128 ? 3.933 -11.237 5.723 1.00 94.44 128 GLY A N 1
ATOM 1013 C CA . GLY A 1 128 ? 3.233 -10.860 4.511 1.00 94.44 128 GLY A CA 1
ATOM 1014 C C . GLY A 1 128 ? 2.901 -9.373 4.506 1.00 94.44 128 GLY A C 1
ATOM 1015 O O . GLY A 1 128 ? 3.076 -8.670 5.507 1.00 94.44 128 GLY A O 1
ATOM 1016 N N . ALA A 1 129 ? 2.400 -8.907 3.371 1.00 96.81 129 ALA A N 1
ATOM 1017 C CA . ALA A 1 129 ? 1.983 -7.532 3.144 1.00 96.81 129 ALA A CA 1
ATOM 1018 C C . ALA A 1 129 ? 0.552 -7.484 2.606 1.00 96.81 129 ALA A C 1
ATOM 1020 O O . ALA A 1 129 ? 0.046 -8.462 2.046 1.00 96.81 129 ALA A O 1
ATOM 1021 N N . PHE A 1 130 ? -0.095 -6.331 2.740 1.00 98.38 130 PHE A N 1
ATOM 1022 C CA . PHE A 1 130 ? -1.378 -6.066 2.105 1.00 98.38 130 PHE A CA 1
ATOM 1023 C C . PHE A 1 130 ? -1.421 -4.684 1.456 1.00 98.38 130 PHE A C 1
ATOM 1025 O O . PHE A 1 130 ? -0.749 -3.745 1.885 1.00 98.38 130 PHE A O 1
ATOM 1032 N N . ILE A 1 131 ? -2.255 -4.558 0.426 1.00 98.75 131 ILE A N 1
ATOM 1033 C CA . ILE A 1 131 ? -2.549 -3.311 -0.278 1.00 98.75 131 ILE A CA 1
ATOM 1034 C C . ILE A 1 131 ? -4.059 -3.241 -0.500 1.00 98.75 131 ILE A C 1
ATOM 1036 O O . ILE A 1 131 ? -4.616 -4.021 -1.271 1.00 98.75 131 ILE A O 1
ATOM 1040 N N . TYR A 1 132 ? -4.713 -2.273 0.132 1.00 98.88 132 TYR A N 1
ATOM 1041 C CA . TYR A 1 132 ? -6.107 -1.922 -0.116 1.00 98.88 132 TYR A CA 1
ATOM 1042 C C . TYR A 1 132 ? -6.196 -0.657 -0.974 1.00 98.88 132 TYR A C 1
ATOM 1044 O O . TYR A 1 132 ? -5.620 0.371 -0.622 1.00 98.88 132 TYR A O 1
ATOM 1052 N N . 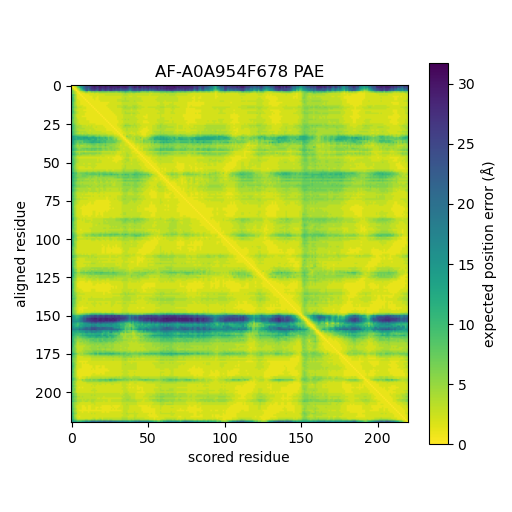TYR A 1 133 ? -6.936 -0.698 -2.078 1.00 98.81 133 TYR A N 1
ATOM 1053 C CA . TYR A 1 133 ? -7.113 0.423 -3.003 1.00 98.81 133 TYR A CA 1
ATOM 1054 C C . TYR A 1 133 ? -8.321 1.291 -2.628 1.00 98.81 133 TYR A C 1
ATOM 1056 O O . TYR A 1 133 ? -9.470 0.894 -2.821 1.00 98.81 133 TYR A O 1
ATOM 1064 N N . ALA A 1 134 ? -8.056 2.495 -2.114 1.00 98.62 134 ALA A N 1
ATOM 1065 C CA . ALA A 1 134 ? -9.067 3.357 -1.494 1.00 98.62 134 ALA A CA 1
ATOM 1066 C C . ALA A 1 134 ? -9.706 4.386 -2.441 1.00 98.62 134 ALA A C 1
ATOM 1068 O O . ALA A 1 134 ? -10.821 4.838 -2.190 1.00 98.62 134 ALA A O 1
ATOM 1069 N N . HIS A 1 135 ? -9.015 4.769 -3.516 1.00 98.56 135 HIS A N 1
ATOM 1070 C CA . HIS A 1 135 ? -9.514 5.764 -4.468 1.00 98.56 135 HIS A CA 1
ATOM 1071 C C . HIS A 1 135 ? -10.841 5.311 -5.115 1.00 98.56 135 HIS A C 1
ATOM 1073 O O . HIS A 1 135 ? -11.044 4.116 -5.329 1.00 98.56 135 HIS A O 1
ATOM 1079 N N . PRO A 1 136 ? -11.747 6.240 -5.466 1.00 97.69 136 PRO A N 1
ATOM 1080 C CA . PRO A 1 136 ? -13.111 5.907 -5.872 1.00 97.69 136 PRO A CA 1
ATOM 1081 C C . PRO A 1 136 ? -13.194 5.415 -7.322 1.00 97.69 136 PRO A C 1
ATOM 1083 O O . PRO A 1 136 ? -14.159 4.766 -7.720 1.00 97.69 136 PRO A O 1
ATOM 1086 N N . HIS A 1 137 ? -12.191 5.749 -8.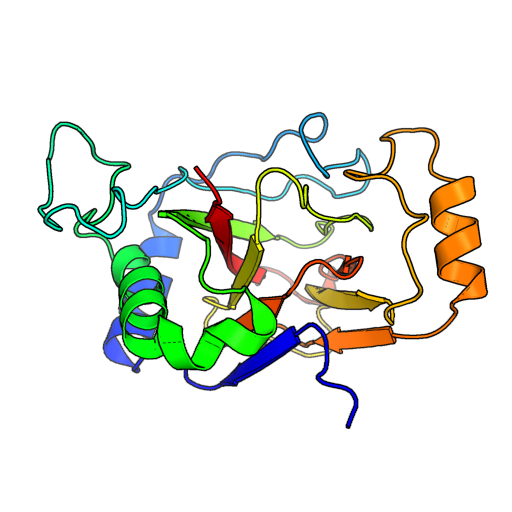136 1.00 97.44 137 HIS A N 1
ATOM 1087 C CA . HIS A 1 137 ? -12.178 5.485 -9.566 1.00 97.44 137 HIS A CA 1
ATOM 1088 C C . HIS A 1 137 ? -10.751 5.308 -10.087 1.00 97.44 137 HIS A C 1
ATOM 1090 O O . HIS A 1 137 ? -9.863 6.084 -9.737 1.00 97.44 137 HIS A O 1
ATOM 1096 N N . TRP A 1 138 ? -10.556 4.323 -10.969 1.00 98.31 138 TRP A N 1
ATOM 1097 C CA . TRP A 1 138 ? -9.303 4.124 -11.694 1.00 98.31 138 TRP A CA 1
ATOM 1098 C C . TRP A 1 138 ? -9.548 3.720 -13.142 1.00 98.31 138 TRP A C 1
ATOM 1100 O O . TRP A 1 138 ? -10.511 3.012 -13.447 1.00 98.31 138 TRP A O 1
ATOM 1110 N N . ASN A 1 139 ? -8.634 4.117 -14.023 1.00 98.19 139 ASN A N 1
ATOM 1111 C CA . ASN A 1 139 ? -8.621 3.721 -15.423 1.00 98.19 139 ASN A CA 1
ATOM 1112 C C . ASN A 1 139 ? -7.392 2.849 -15.708 1.00 98.19 139 ASN A C 1
ATOM 1114 O O . ASN A 1 139 ? -6.281 3.181 -15.306 1.00 98.19 139 ASN A O 1
ATOM 1118 N N . ALA A 1 140 ? -7.573 1.761 -16.458 1.00 97.12 140 ALA A N 1
ATOM 1119 C CA . ALA A 1 140 ? -6.491 0.835 -16.802 1.00 97.12 140 ALA A CA 1
ATOM 1120 C C . ALA A 1 140 ? -5.348 1.469 -17.627 1.00 97.12 140 ALA A C 1
ATOM 1122 O O . ALA A 1 140 ? -4.276 0.889 -17.725 1.00 97.12 140 ALA A O 1
ATOM 1123 N N . HIS A 1 141 ? -5.548 2.652 -18.217 1.00 97.31 141 HIS A N 1
ATOM 1124 C CA . HIS A 1 141 ? -4.508 3.392 -18.941 1.00 97.31 141 HIS A CA 1
ATOM 1125 C C . HIS A 1 141 ? -3.687 4.341 -18.052 1.00 97.31 141 HIS A C 1
ATOM 1127 O O . HIS A 1 141 ? -2.811 5.050 -18.550 1.00 97.31 141 HIS A O 1
ATOM 1133 N N . TRP A 1 142 ? -3.984 4.411 -16.752 1.00 98.38 142 TRP A N 1
ATOM 1134 C CA . TRP A 1 142 ? -3.335 5.337 -15.822 1.00 98.38 142 TRP A CA 1
ATOM 1135 C C . TRP A 1 142 ? -2.108 4.758 -15.116 1.00 98.38 142 TRP A C 1
ATOM 1137 O O . TRP A 1 142 ? -1.472 5.480 -14.353 1.00 98.38 142 TRP A O 1
ATOM 1147 N N . GLY A 1 143 ? -1.727 3.509 -15.388 1.00 98.12 143 GLY A N 1
ATOM 1148 C CA . GLY A 1 143 ? -0.617 2.858 -14.694 1.00 98.12 143 GLY A CA 1
ATOM 1149 C C . GLY A 1 143 ? -0.962 2.546 -13.234 1.00 98.12 143 GLY A C 1
ATOM 1150 O O . GLY A 1 143 ? -2.136 2.405 -12.870 1.00 98.12 143 GLY A O 1
ATOM 1151 N N . GLY A 1 144 ? 0.055 2.498 -12.369 1.00 98.12 144 GLY A N 1
ATOM 1152 C CA . GLY A 1 144 ? -0.130 2.248 -10.937 1.00 98.12 144 GLY A CA 1
ATOM 1153 C C . GLY A 1 144 ? -0.417 0.786 -10.583 1.00 98.12 144 GLY A C 1
ATOM 1154 O O . GLY A 1 144 ? -0.837 0.494 -9.459 1.00 98.12 144 GLY A O 1
ATOM 1155 N N . GLU A 1 145 ? -0.238 -0.138 -11.521 1.00 98.56 145 GLU A N 1
ATOM 1156 C CA . GLU A 1 145 ? -0.411 -1.565 -11.293 1.00 98.56 145 GLU A CA 1
ATOM 1157 C C . GLU A 1 145 ? 0.615 -2.068 -10.278 1.00 98.56 145 GLU A C 1
ATOM 1159 O O . GLU A 1 145 ? 1.787 -1.686 -10.308 1.00 98.56 145 GLU A O 1
ATOM 1164 N N . LEU A 1 146 ? 0.177 -2.959 -9.389 1.00 98.44 146 LEU A N 1
ATOM 1165 C CA . LEU A 1 146 ? 1.105 -3.776 -8.618 1.00 98.44 146 LEU A CA 1
ATOM 1166 C C . LEU A 1 146 ? 1.657 -4.856 -9.550 1.00 98.44 146 LEU A C 1
ATOM 1168 O O . LEU A 1 146 ? 0.901 -5.702 -10.026 1.00 98.44 146 LEU A O 1
ATOM 1172 N N . MET A 1 147 ? 2.956 -4.818 -9.808 1.00 97.19 147 MET A N 1
ATOM 1173 C CA . MET A 1 147 ? 3.685 -5.831 -10.564 1.00 97.19 147 MET A CA 1
ATOM 1174 C C . MET A 1 147 ? 4.298 -6.818 -9.578 1.00 97.19 147 MET A C 1
ATOM 1176 O O . MET A 1 147 ? 4.917 -6.390 -8.611 1.00 97.19 147 MET A O 1
ATOM 1180 N N . ILE A 1 148 ? 4.129 -8.115 -9.809 1.00 94.62 148 ILE A N 1
ATOM 1181 C CA . ILE A 1 148 ? 4.644 -9.194 -8.961 1.00 94.62 148 ILE A CA 1
ATOM 1182 C C . ILE A 1 148 ? 5.418 -10.143 -9.869 1.00 94.62 148 ILE A C 1
ATOM 1184 O O . ILE A 1 148 ? 4.866 -10.633 -10.850 1.00 94.62 148 ILE A O 1
ATOM 1188 N N . ALA A 1 149 ? 6.687 -10.393 -9.572 1.00 91.44 149 ALA A N 1
ATOM 1189 C CA . ALA A 1 149 ? 7.473 -11.381 -10.301 1.00 91.44 149 ALA A CA 1
ATOM 1190 C C . ALA A 1 149 ? 7.078 -12.792 -9.848 1.00 91.44 149 ALA A C 1
ATOM 1192 O O . ALA A 1 149 ? 6.789 -12.998 -8.668 1.00 91.44 149 ALA A O 1
ATOM 1193 N N . ASP A 1 150 ? 7.112 -13.765 -10.759 1.00 86.69 150 ASP A N 1
ATOM 1194 C CA . ASP A 1 150 ? 6.897 -15.161 -10.375 1.00 86.69 150 ASP A CA 1
ATOM 1195 C C . ASP A 1 150 ? 7.968 -15.627 -9.372 1.00 86.69 150 ASP A C 1
ATOM 1197 O O . ASP A 1 150 ? 9.132 -15.192 -9.389 1.00 86.69 150 ASP A O 1
ATOM 1201 N N . GLU A 1 151 ? 7.551 -16.501 -8.454 1.00 69.31 151 GLU A N 1
ATOM 1202 C CA . GLU A 1 151 ? 8.425 -17.047 -7.422 1.00 69.31 151 GLU A CA 1
ATOM 1203 C C . GLU A 1 151 ? 9.449 -18.007 -8.039 1.00 69.31 151 GLU A C 1
ATOM 1205 O O . GLU A 1 151 ? 9.121 -19.096 -8.505 1.00 69.31 151 GLU A O 1
ATOM 1210 N N . ALA A 1 152 ? 10.717 -17.609 -7.981 1.00 52.69 152 ALA A N 1
ATOM 1211 C CA . ALA A 1 152 ? 11.863 -18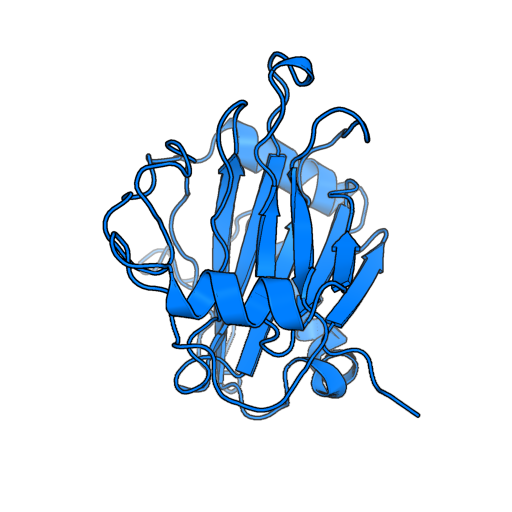.502 -8.058 1.00 52.69 152 ALA A CA 1
ATOM 1212 C C . ALA A 1 152 ? 12.683 -18.308 -6.775 1.00 52.69 152 ALA A C 1
ATOM 1214 O O . ALA A 1 152 ? 12.864 -17.164 -6.337 1.00 52.69 152 ALA A O 1
ATOM 1215 N N . GLN A 1 153 ? 13.112 -19.422 -6.174 1.00 52.62 153 GLN A N 1
ATOM 1216 C CA . GLN A 1 153 ? 13.815 -19.491 -4.888 1.00 52.62 153 GLN A CA 1
ATOM 1217 C C . GLN A 1 153 ? 14.911 -18.413 -4.726 1.00 52.62 153 GLN A C 1
ATOM 1219 O O . GLN A 1 153 ? 15.788 -18.272 -5.572 1.00 52.62 153 GLN A O 1
ATOM 1224 N N . ASP A 1 154 ? 14.797 -17.657 -3.629 1.00 58.34 154 ASP A N 1
ATOM 1225 C CA . ASP A 1 154 ? 15.839 -17.160 -2.711 1.00 58.34 154 ASP A CA 1
ATOM 1226 C C . ASP A 1 154 ? 17.181 -16.607 -3.219 1.00 58.34 154 ASP A C 1
ATOM 1228 O O . ASP A 1 154 ? 18.216 -16.960 -2.667 1.00 58.34 154 ASP A O 1
ATOM 1232 N N . ASP A 1 155 ? 17.196 -15.652 -4.156 1.00 60.59 155 ASP A N 1
ATOM 1233 C CA . ASP A 1 155 ? 18.466 -14.942 -4.452 1.00 60.59 155 ASP A CA 1
ATOM 1234 C C . ASP A 1 155 ? 18.359 -13.426 -4.687 1.00 60.59 155 ASP A C 1
ATOM 1236 O O . ASP A 1 155 ? 19.333 -12.760 -5.033 1.00 60.59 155 ASP A O 1
ATOM 1240 N N . LEU A 1 156 ? 17.178 -12.835 -4.477 1.00 66.38 156 LEU A N 1
ATOM 1241 C CA . LEU A 1 156 ? 17.023 -11.380 -4.558 1.00 66.38 156 LEU A CA 1
ATOM 1242 C C . LEU A 1 156 ? 17.152 -10.747 -3.175 1.00 66.38 156 LEU A C 1
ATOM 1244 O O . LEU A 1 156 ? 16.406 -11.102 -2.257 1.00 66.38 156 LEU A O 1
ATOM 1248 N N . SER A 1 157 ? 18.068 -9.783 -3.057 1.00 67.12 157 SER A N 1
ATOM 1249 C CA . SER A 1 157 ? 18.298 -9.040 -1.821 1.00 67.12 157 SER A CA 1
ATOM 1250 C C . SER A 1 157 ? 17.028 -8.339 -1.331 1.00 67.12 157 SER A C 1
ATOM 1252 O O . SER A 1 157 ? 16.236 -7.792 -2.107 1.00 67.12 157 SER A O 1
ATOM 1254 N N . ILE A 1 158 ? 16.832 -8.365 -0.013 1.00 67.06 158 ILE A N 1
ATOM 1255 C CA . ILE A 1 158 ? 15.805 -7.574 0.669 1.00 67.06 158 ILE A CA 1
ATOM 1256 C C . ILE A 1 158 ? 16.119 -6.097 0.415 1.00 67.06 158 ILE A C 1
ATOM 1258 O O . ILE A 1 158 ? 17.267 -5.686 0.570 1.00 67.06 158 ILE A O 1
ATOM 1262 N N . MET A 1 159 ? 15.110 -5.309 0.022 1.00 66.31 159 MET A N 1
ATOM 1263 C CA . MET A 1 159 ? 15.259 -3.876 -0.284 1.00 66.31 159 MET A CA 1
ATOM 1264 C C . MET A 1 159 ? 16.411 -3.604 -1.279 1.00 66.31 159 MET A C 1
ATOM 1266 O O . MET A 1 159 ? 17.486 -3.143 -0.894 1.00 66.31 159 MET A O 1
ATOM 1270 N N . ALA A 1 160 ? 16.182 -3.906 -2.565 1.00 62.84 160 ALA A N 1
ATOM 1271 C CA . ALA A 1 160 ? 17.157 -3.746 -3.649 1.00 62.84 160 ALA A CA 1
ATOM 1272 C C . ALA A 1 160 ? 17.981 -2.450 -3.519 1.00 62.84 160 ALA A C 1
ATOM 1274 O O . ALA A 1 160 ? 17.413 -1.383 -3.262 1.00 62.84 160 ALA A O 1
ATOM 1275 N N . HIS A 1 161 ? 19.302 -2.517 -3.734 1.00 69.81 161 HIS A N 1
ATOM 1276 C CA . HIS A 1 161 ? 20.168 -1.358 -3.511 1.00 69.81 161 HIS A CA 1
ATOM 1277 C C . HIS A 1 161 ? 19.692 -0.125 -4.301 1.00 69.81 161 HIS A C 1
ATOM 1279 O O . HIS A 1 161 ? 19.102 -0.205 -5.388 1.00 69.81 161 HIS A O 1
ATOM 1285 N N . ARG A 1 162 ? 19.942 1.041 -3.700 1.00 71.81 162 ARG A N 1
ATOM 1286 C CA . ARG A 1 162 ? 19.407 2.334 -4.152 1.00 71.81 162 ARG A CA 1
ATOM 1287 C C . ARG A 1 162 ? 20.038 2.840 -5.442 1.00 71.81 162 ARG A C 1
ATOM 1289 O O . ARG A 1 162 ? 19.376 3.557 -6.181 1.00 71.81 162 ARG A O 1
ATOM 1296 N N . PHE A 1 163 ? 21.302 2.492 -5.667 1.00 78.81 163 PHE A N 1
ATOM 1297 C CA . PHE A 1 163 ? 22.091 2.953 -6.809 1.00 78.81 163 PHE A CA 1
ATOM 1298 C C . PHE A 1 163 ? 22.512 1.793 -7.716 1.00 78.81 163 PHE A C 1
ATOM 1300 O O . PHE A 1 163 ? 22.389 1.916 -8.925 1.00 78.81 163 PHE A O 1
ATOM 1307 N N . GLU A 1 164 ? 22.944 0.671 -7.135 1.00 78.94 164 GLU A N 1
ATOM 1308 C CA . GLU A 1 164 ? 23.458 -0.501 -7.863 1.00 78.94 164 GLU A CA 1
ATOM 1309 C C . GLU A 1 164 ? 22.389 -1.600 -7.918 1.00 78.94 164 GLU A C 1
ATOM 1311 O O . GLU A 1 164 ? 22.229 -2.390 -6.988 1.00 78.94 164 GLU A O 1
ATOM 1316 N N . ASN A 1 165 ? 21.582 -1.620 -8.974 1.00 82.31 165 ASN A N 1
ATOM 1317 C CA . ASN A 1 165 ? 20.455 -2.550 -9.097 1.00 82.31 165 ASN A CA 1
ATOM 1318 C C . ASN A 1 165 ? 20.658 -3.618 -10.180 1.00 82.31 165 ASN A C 1
ATOM 1320 O O . ASN A 1 165 ? 19.734 -4.383 -10.441 1.00 82.31 165 ASN A O 1
ATOM 1324 N N . GLU A 1 166 ? 21.844 -3.697 -10.779 1.00 83.94 166 GLU A N 1
ATOM 1325 C CA . GLU A 1 166 ? 22.135 -4.500 -11.965 1.00 83.94 166 GLU A CA 1
ATOM 1326 C C . GLU A 1 166 ? 21.877 -5.987 -11.724 1.00 83.94 166 GLU A C 1
ATOM 1328 O O . GLU A 1 166 ? 21.064 -6.573 -12.429 1.00 83.94 166 GLU A O 1
ATOM 1333 N N . ALA A 1 167 ? 22.459 -6.577 -10.674 1.00 81.62 167 ALA A N 1
ATOM 1334 C CA . ALA A 1 167 ? 22.239 -7.990 -10.347 1.00 81.62 167 ALA A CA 1
ATOM 1335 C C . ALA A 1 167 ? 20.759 -8.299 -10.052 1.00 81.62 167 ALA A C 1
ATOM 1337 O O . ALA A 1 167 ? 20.230 -9.338 -10.446 1.00 81.62 167 ALA A O 1
ATOM 1338 N N . TYR A 1 168 ? 20.065 -7.365 -9.392 1.00 84.19 168 TYR A N 1
ATOM 1339 C CA . TYR A 1 168 ? 18.633 -7.487 -9.119 1.00 84.19 168 TYR A CA 1
ATOM 1340 C C . TYR A 1 168 ? 17.818 -7.450 -10.422 1.00 84.19 168 TYR A C 1
ATOM 1342 O O . TYR A 1 168 ? 16.889 -8.233 -10.611 1.00 84.19 168 TYR A O 1
ATOM 1350 N N . SER A 1 169 ? 18.182 -6.544 -11.331 1.00 87.06 169 SER A N 1
ATOM 1351 C CA . SER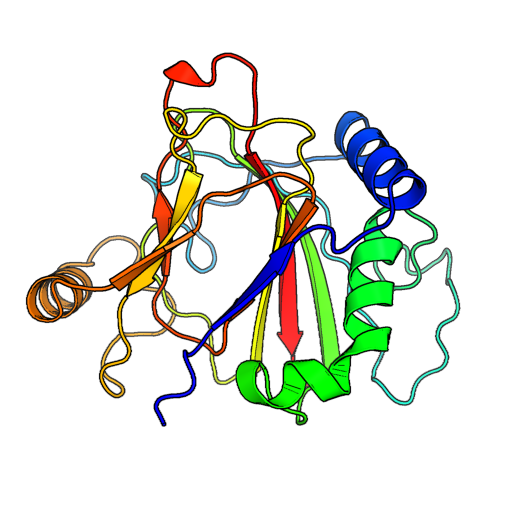 A 1 169 ? 17.575 -6.386 -12.651 1.00 87.06 169 SER A CA 1
ATOM 1352 C C . SER A 1 169 ? 17.805 -7.621 -13.525 1.00 87.06 169 SER A C 1
ATOM 1354 O O . SER A 1 169 ? 16.850 -8.151 -14.084 1.00 87.06 169 SER A O 1
ATOM 1356 N N . GLU A 1 170 ? 19.033 -8.139 -13.584 1.00 89.00 170 GLU A N 1
ATOM 1357 C CA . GLU A 1 170 ? 19.388 -9.358 -14.323 1.00 89.00 170 GLU A CA 1
ATOM 1358 C C . GLU A 1 170 ? 18.564 -10.559 -13.854 1.00 89.00 170 GLU A C 1
ATOM 1360 O O . GLU A 1 170 ? 17.975 -11.262 -14.673 1.00 89.00 170 GLU A O 1
ATOM 1365 N N . ALA A 1 171 ? 18.430 -10.748 -12.540 1.00 86.44 171 ALA A N 1
ATOM 1366 C CA . ALA A 1 171 ? 17.620 -11.825 -11.984 1.00 86.44 171 ALA A CA 1
ATOM 1367 C C . ALA A 1 171 ? 16.117 -11.676 -12.291 1.00 86.44 171 ALA A C 1
ATOM 1369 O O . ALA A 1 171 ? 15.431 -12.682 -12.473 1.00 86.44 171 ALA A O 1
ATOM 1370 N N . LEU A 1 172 ? 15.579 -10.453 -12.372 1.00 87.56 172 LEU A N 1
ATOM 1371 C CA . LEU A 1 172 ? 14.199 -10.228 -12.826 1.00 87.56 172 LEU A CA 1
ATOM 1372 C C . LEU A 1 172 ? 14.033 -10.479 -14.330 1.00 87.56 172 LEU A C 1
ATOM 1374 O O . LEU A 1 172 ? 13.021 -11.045 -14.744 1.00 87.56 172 LEU A O 1
ATOM 1378 N N . LEU A 1 173 ? 15.012 -10.074 -15.141 1.00 90.25 173 LEU A N 1
ATOM 1379 C CA . LEU A 1 173 ? 15.010 -10.293 -16.588 1.00 90.25 173 LEU A CA 1
ATOM 1380 C C . LEU A 1 173 ? 15.079 -11.782 -16.933 1.00 90.25 173 LEU A C 1
ATOM 1382 O O . LEU A 1 173 ? 14.341 -12.220 -17.811 1.00 90.25 173 LEU A O 1
ATOM 1386 N N . GLU A 1 174 ? 15.898 -12.553 -16.214 1.00 89.81 174 GLU A N 1
ATOM 1387 C CA . GLU A 1 174 ? 16.000 -14.006 -16.388 1.00 89.81 174 GLU A CA 1
ATOM 1388 C C . GLU A 1 174 ? 14.681 -14.713 -16.047 1.00 89.81 174 GLU A C 1
ATOM 1390 O O . GLU A 1 174 ? 14.273 -15.642 -16.740 1.00 89.81 174 GLU A O 1
ATOM 1395 N N . ARG A 1 175 ? 13.956 -14.240 -15.020 1.00 86.56 175 ARG A N 1
ATOM 1396 C CA . ARG A 1 175 ? 12.597 -14.730 -14.727 1.00 86.56 175 ARG A CA 1
ATOM 1397 C C . ARG A 1 175 ? 11.643 -14.409 -15.873 1.00 86.56 175 ARG A C 1
ATOM 1399 O O . ARG A 1 175 ? 10.865 -15.265 -16.281 1.00 86.56 175 ARG A O 1
ATOM 1406 N N . GLY A 1 176 ? 11.666 -13.164 -16.355 1.00 86.06 176 GLY A N 1
ATOM 1407 C CA . GLY A 1 176 ? 10.964 -12.712 -17.561 1.00 86.06 176 GLY A CA 1
ATOM 1408 C C . GLY A 1 176 ? 9.431 -12.787 -17.525 1.00 86.06 176 GLY A C 1
ATOM 1409 O O . GLY A 1 176 ? 8.784 -12.430 -18.510 1.00 86.06 176 GLY A O 1
ATOM 1410 N N . MET A 1 177 ? 8.834 -13.236 -16.418 1.00 89.81 177 MET A N 1
ATOM 1411 C CA . MET A 1 177 ? 7.393 -13.419 -16.263 1.00 89.81 177 MET A CA 1
ATOM 1412 C C . MET A 1 177 ? 6.908 -13.073 -14.854 1.00 89.81 177 MET A C 1
ATOM 1414 O O . MET A 1 177 ? 7.667 -13.062 -13.881 1.00 89.81 177 MET A O 1
ATOM 1418 N N . GLY A 1 178 ? 5.619 -12.758 -14.768 1.00 92.50 178 GLY A N 1
ATOM 1419 C CA . GLY A 1 178 ? 4.966 -12.378 -13.530 1.00 92.50 178 GLY A CA 1
ATOM 1420 C C . GLY A 1 178 ? 3.511 -11.981 -13.740 1.00 92.50 178 GLY A C 1
ATOM 1421 O O . GLY A 1 178 ? 2.919 -12.162 -14.810 1.00 92.50 178 GLY A O 1
ATOM 1422 N N . HIS A 1 179 ? 2.947 -11.382 -12.704 1.00 94.94 179 HIS A N 1
ATOM 1423 C CA . HIS A 1 179 ? 1.577 -10.914 -12.641 1.00 94.94 179 HIS A CA 1
ATOM 1424 C C . HIS A 1 179 ? 1.520 -9.391 -12.529 1.00 94.94 179 HIS A C 1
ATOM 1426 O O . HIS A 1 179 ? 2.388 -8.756 -11.935 1.00 94.94 179 HIS A O 1
ATOM 1432 N N . PHE A 1 180 ? 0.449 -8.799 -13.052 1.00 96.38 180 PHE A N 1
ATOM 1433 C CA . PHE A 1 180 ? 0.089 -7.415 -12.763 1.00 96.38 180 PHE A CA 1
ATOM 1434 C C . PHE A 1 180 ? -1.325 -7.370 -12.188 1.00 96.38 180 PHE A C 1
ATOM 1436 O O . PHE A 1 180 ? -2.227 -8.079 -12.644 1.00 96.38 180 PHE A O 1
ATOM 1443 N N . ILE A 1 181 ? -1.526 -6.529 -11.180 1.00 98.31 181 ILE A N 1
ATOM 1444 C CA . ILE A 1 181 ? -2.814 -6.339 -10.523 1.00 98.31 181 ILE A CA 1
ATOM 1445 C C . ILE A 1 181 ? -3.196 -4.875 -10.656 1.00 98.31 181 ILE A C 1
ATOM 1447 O O . ILE A 1 181 ? -2.555 -3.983 -10.100 1.00 98.31 181 ILE A O 1
ATOM 1451 N N . MET A 1 182 ? -4.278 -4.646 -11.397 1.00 98.31 182 MET A N 1
ATOM 1452 C CA . MET A 1 182 ? -4.858 -3.318 -11.553 1.00 98.31 182 MET A CA 1
ATOM 1453 C C . MET A 1 182 ? -5.348 -2.798 -10.195 1.00 98.31 182 MET A C 1
ATOM 1455 O O . MET A 1 182 ? -6.021 -3.563 -9.481 1.00 98.31 182 MET A O 1
ATOM 1459 N N . PRO A 1 183 ? -5.081 -1.521 -9.861 1.00 98.38 183 PRO A N 1
ATOM 1460 C CA . PRO A 1 183 ? -5.513 -0.910 -8.614 1.00 98.38 183 PRO A CA 1
ATOM 1461 C C . PRO A 1 183 ? -7.000 -0.555 -8.725 1.00 98.38 183 PRO A C 1
ATOM 1463 O O . PRO A 1 183 ? -7.383 0.597 -8.834 1.00 98.38 183 PRO A O 1
ATOM 1466 N N . LYS A 1 184 ? -7.858 -1.574 -8.804 1.00 98.62 184 LYS A N 1
ATOM 1467 C CA . LYS A 1 184 ? -9.309 -1.401 -8.872 1.00 98.62 184 LYS A CA 1
ATOM 1468 C C . LYS A 1 184 ? -9.799 -0.830 -7.532 1.00 98.62 184 LYS A C 1
ATOM 1470 O O . LYS A 1 184 ? -9.341 -1.311 -6.501 1.00 98.62 184 LYS A O 1
ATOM 1475 N N . PRO A 1 185 ? -10.741 0.123 -7.517 1.00 98.69 185 PRO A N 1
ATOM 1476 C CA . PRO A 1 185 ? -11.347 0.597 -6.277 1.00 98.69 185 PRO A CA 1
ATOM 1477 C C . PRO A 1 185 ? -11.920 -0.531 -5.410 1.00 98.69 185 PRO A C 1
ATOM 1479 O O . PRO A 1 185 ? -12.482 -1.492 -5.945 1.00 98.69 185 PRO A O 1
ATOM 1482 N N . ASN A 1 186 ? -11.792 -0.391 -4.087 1.00 98.69 186 ASN A N 1
ATOM 1483 C CA . ASN A 1 186 ? -12.284 -1.344 -3.087 1.00 98.69 186 ASN A CA 1
ATOM 1484 C C . ASN A 1 186 ? -11.760 -2.778 -3.305 1.00 98.69 186 ASN A C 1
ATOM 1486 O O . ASN A 1 186 ? -12.471 -3.771 -3.145 1.00 98.69 186 ASN A O 1
ATOM 1490 N N . ARG A 1 187 ? -10.497 -2.888 -3.721 1.00 98.75 187 ARG A N 1
ATOM 1491 C CA . ARG A 1 187 ? -9.782 -4.158 -3.853 1.00 98.75 187 ARG A CA 1
ATOM 1492 C C . ARG A 1 187 ? -8.698 -4.251 -2.795 1.00 98.75 187 ARG A C 1
ATOM 1494 O O . ARG A 1 187 ? -7.899 -3.330 -2.646 1.00 98.75 187 ARG A O 1
ATOM 1501 N N . MET A 1 188 ? -8.640 -5.397 -2.137 1.00 98.69 188 MET A N 1
ATOM 1502 C CA . MET A 1 188 ? -7.541 -5.827 -1.289 1.00 98.69 188 MET A CA 1
ATOM 1503 C C . MET A 1 188 ? -6.652 -6.806 -2.060 1.00 98.69 188 MET A C 1
ATOM 1505 O O . MET A 1 188 ? -7.136 -7.672 -2.793 1.00 98.69 188 MET A O 1
ATOM 1509 N N . VAL A 1 189 ? -5.346 -6.681 -1.878 1.00 98.50 189 VAL A N 1
ATOM 1510 C CA . VAL A 1 189 ? -4.347 -7.662 -2.299 1.00 98.50 189 VAL A CA 1
ATOM 1511 C C . VAL A 1 189 ? -3.541 -8.048 -1.071 1.00 98.50 189 VAL A C 1
ATOM 1513 O O . VAL A 1 189 ? -3.048 -7.156 -0.389 1.00 98.50 189 VAL A O 1
ATOM 1516 N N . LEU A 1 190 ? -3.378 -9.344 -0.809 1.00 97.81 190 LEU A N 1
ATOM 1517 C CA . LEU A 1 190 ? -2.399 -9.842 0.163 1.00 97.81 190 LEU A CA 1
ATOM 1518 C C . LEU A 1 190 ? -1.252 -10.536 -0.569 1.00 97.81 190 LEU A C 1
ATOM 1520 O O . LEU A 1 190 ? -1.495 -11.179 -1.589 1.00 97.81 190 LEU A O 1
ATOM 1524 N N . LEU A 1 191 ? -0.033 -10.416 -0.049 1.00 94.75 191 LEU A N 1
ATOM 1525 C CA . LEU A 1 191 ? 1.211 -10.891 -0.657 1.00 94.75 191 LEU A CA 1
ATOM 1526 C C . LEU A 1 191 ? 2.083 -11.605 0.388 1.00 94.75 191 LEU A C 1
ATOM 1528 O O . LEU A 1 191 ? 2.298 -11.070 1.473 1.00 94.75 191 LEU A O 1
ATOM 1532 N N . GLY A 1 192 ? 2.628 -12.773 0.041 1.00 90.44 192 GLY A N 1
ATOM 1533 C CA . GLY A 1 192 ? 3.480 -13.602 0.908 1.00 90.44 192 GLY A CA 1
ATOM 1534 C C . GLY A 1 192 ? 4.991 -13.347 0.801 1.00 90.44 192 GLY A C 1
ATOM 1535 O O . GLY A 1 192 ? 5.775 -14.104 1.361 1.00 90.44 192 GLY A O 1
ATOM 1536 N N . GLY A 1 193 ? 5.426 -12.304 0.079 1.00 85.75 193 GLY A N 1
ATOM 1537 C CA . GLY A 1 193 ? 6.843 -11.892 0.006 1.00 85.75 193 GLY A CA 1
ATOM 1538 C C . GLY A 1 193 ? 7.530 -12.040 -1.360 1.00 85.75 193 GLY A C 1
ATOM 1539 O O . GLY A 1 193 ? 8.763 -11.939 -1.452 1.00 85.75 193 GLY A O 1
ATOM 1540 N N . ALA A 1 194 ? 6.761 -12.268 -2.430 1.00 88.88 194 ALA A N 1
ATOM 1541 C CA . ALA A 1 194 ? 7.282 -12.242 -3.795 1.00 88.88 194 ALA A CA 1
ATOM 1542 C C . ALA A 1 194 ? 7.841 -10.844 -4.157 1.00 88.88 194 ALA A C 1
ATOM 1544 O O . ALA A 1 194 ? 7.307 -9.828 -3.694 1.00 88.88 194 ALA A O 1
ATOM 1545 N N . PRO A 1 195 ? 8.905 -10.757 -4.985 1.00 90.94 195 PRO A N 1
ATOM 1546 C CA . PRO A 1 195 ? 9.387 -9.478 -5.491 1.00 90.94 195 PRO A CA 1
ATOM 1547 C C . PRO A 1 195 ? 8.285 -8.731 -6.226 1.00 90.94 195 PRO A C 1
ATOM 1549 O O . PRO A 1 195 ? 7.567 -9.314 -7.042 1.00 90.94 195 PRO A O 1
ATOM 1552 N N . HIS A 1 196 ? 8.170 -7.441 -5.957 1.00 93.94 196 HIS A N 1
ATOM 1553 C CA . HIS A 1 196 ? 7.097 -6.636 -6.509 1.00 93.94 196 HIS A CA 1
ATOM 1554 C C . HIS A 1 196 ? 7.498 -5.169 -6.664 1.00 93.94 196 HIS A C 1
ATOM 1556 O O . HIS A 1 196 ? 8.525 -4.715 -6.157 1.00 93.94 196 HIS A O 1
ATOM 1562 N N . ALA A 1 197 ? 6.687 -4.441 -7.419 1.00 95.25 197 ALA A N 1
ATOM 1563 C CA . ALA A 1 197 ? 6.855 -3.034 -7.743 1.00 95.25 197 ALA A CA 1
ATOM 1564 C C . ALA A 1 197 ? 5.489 -2.383 -7.976 1.00 95.25 197 ALA A C 1
ATOM 1566 O O . ALA A 1 197 ? 4.495 -3.062 -8.238 1.00 95.25 197 ALA A O 1
ATOM 1567 N N . ILE A 1 198 ? 5.443 -1.056 -7.943 1.00 97.81 198 ILE A N 1
ATOM 1568 C CA . ILE A 1 198 ? 4.293 -0.273 -8.391 1.00 97.81 198 ILE A CA 1
ATOM 1569 C C . ILE A 1 198 ? 4.716 0.460 -9.656 1.00 97.81 198 ILE A C 1
ATOM 1571 O O . ILE A 1 198 ? 5.622 1.297 -9.622 1.00 97.81 198 ILE A O 1
ATOM 1575 N N . ALA A 1 199 ? 4.060 0.148 -10.772 1.00 97.88 199 ALA A N 1
ATOM 1576 C CA . ALA A 1 199 ? 4.291 0.854 -12.022 1.00 97.88 199 ALA A CA 1
ATOM 1577 C C . ALA A 1 199 ? 4.009 2.358 -11.844 1.00 97.88 199 ALA A C 1
ATOM 1579 O O . ALA A 1 199 ? 3.054 2.718 -11.147 1.00 97.88 199 ALA A O 1
ATOM 1580 N N . PRO A 1 200 ? 4.795 3.254 -12.467 1.00 97.69 200 PRO A N 1
ATOM 1581 C CA . PRO A 1 200 ? 4.553 4.683 -12.353 1.00 97.69 200 PRO A CA 1
ATOM 1582 C C . PRO A 1 200 ? 3.140 5.067 -12.798 1.00 97.69 200 PRO A C 1
ATOM 1584 O O . PRO A 1 200 ? 2.649 4.608 -13.833 1.00 97.69 200 PRO A O 1
ATOM 1587 N N . VAL A 1 201 ? 2.491 5.951 -12.043 1.00 98.44 201 VAL A N 1
ATOM 1588 C CA . VAL A 1 201 ? 1.209 6.531 -12.450 1.00 98.44 201 VAL A CA 1
ATOM 1589 C C . VAL A 1 201 ? 1.440 7.422 -13.672 1.00 98.44 201 VAL A C 1
ATOM 1591 O O . VAL A 1 201 ? 2.246 8.352 -13.650 1.00 98.44 201 VAL A O 1
ATOM 1594 N N . SER A 1 202 ? 0.731 7.144 -14.758 1.00 98.00 202 SER A N 1
ATOM 1595 C CA . SER A 1 202 ? 0.847 7.863 -16.024 1.00 98.00 202 SER A CA 1
ATOM 1596 C C . SER A 1 202 ? 0.339 9.308 -15.904 1.00 98.00 202 SER A C 1
ATOM 1598 O O . SER A 1 202 ? -0.670 9.547 -15.235 1.00 98.00 202 SER A O 1
ATOM 1600 N N . PRO A 1 203 ? 0.933 10.280 -16.627 1.00 97.12 203 PRO A N 1
ATOM 1601 C CA . PRO A 1 203 ? 0.374 11.628 -16.764 1.00 97.12 203 PRO A CA 1
ATOM 1602 C C . PRO A 1 203 ? -1.087 11.656 -17.243 1.00 97.12 203 PRO A C 1
ATOM 1604 O O . PRO A 1 203 ? -1.813 12.607 -16.956 1.00 97.12 203 PRO A O 1
ATOM 1607 N N . ALA A 1 204 ? -1.547 10.605 -17.934 1.00 97.44 204 ALA A N 1
ATOM 1608 C CA . ALA A 1 204 ? -2.936 10.465 -18.372 1.00 97.44 204 ALA A CA 1
ATOM 1609 C C . ALA A 1 204 ? -3.954 10.402 -17.214 1.00 97.44 204 ALA A C 1
ATOM 1611 O O . ALA A 1 204 ? -5.140 10.631 -17.451 1.00 97.44 204 ALA A O 1
ATOM 1612 N N . ALA A 1 205 ? -3.511 10.130 -15.978 1.00 97.50 205 ALA A N 1
ATOM 1613 C CA . ALA A 1 205 ? -4.351 10.180 -14.781 1.00 97.50 205 ALA A CA 1
ATOM 1614 C C . ALA A 1 205 ? -4.831 11.604 -14.444 1.00 97.50 205 ALA A C 1
ATOM 1616 O O . ALA A 1 205 ? -5.826 11.777 -13.734 1.00 97.50 205 ALA A O 1
ATOM 1617 N N . GLY A 1 206 ? -4.162 12.638 -14.968 1.00 96.25 206 GLY A N 1
ATOM 1618 C CA . GLY A 1 206 ? -4.485 14.030 -14.677 1.00 96.25 206 GLY A CA 1
ATOM 1619 C C . GLY A 1 206 ? -4.357 14.325 -13.183 1.00 96.25 206 GLY A C 1
ATOM 1620 O O . GLY A 1 206 ? -3.280 14.183 -12.614 1.00 96.25 206 GLY A O 1
ATOM 1621 N N . GLN A 1 207 ? -5.462 14.737 -12.558 1.00 95.12 207 GLN A N 1
ATOM 1622 C CA . GLN A 1 207 ? -5.530 15.025 -11.118 1.00 95.12 207 GLN A CA 1
ATOM 1623 C C . GLN A 1 207 ? -5.931 13.805 -10.271 1.00 95.12 207 GLN A C 1
ATOM 1625 O O . GLN A 1 207 ? -6.021 13.910 -9.051 1.00 95.12 207 GLN A O 1
ATOM 1630 N N . ASN A 1 208 ? -6.198 12.652 -10.895 1.00 97.69 208 ASN A N 1
ATOM 1631 C CA . ASN A 1 208 ? -6.494 11.430 -10.155 1.00 97.69 208 ASN A CA 1
ATOM 1632 C C . ASN A 1 208 ? -5.212 10.877 -9.533 1.00 97.69 208 ASN A C 1
ATOM 1634 O O . ASN A 1 208 ? -4.139 10.913 -10.137 1.00 97.69 208 ASN A O 1
ATOM 1638 N N . VAL A 1 209 ? -5.342 10.331 -8.329 1.00 97.75 209 VAL A N 1
ATOM 1639 C CA . VAL A 1 209 ? -4.228 9.772 -7.565 1.00 97.75 209 VAL A CA 1
ATOM 1640 C C . VAL A 1 209 ? -4.523 8.328 -7.191 1.00 97.75 209 VAL A C 1
ATOM 1642 O O . VAL A 1 209 ? -5.656 7.986 -6.845 1.00 97.75 209 VAL A O 1
ATOM 1645 N N . ARG A 1 210 ? -3.505 7.465 -7.236 1.00 98.56 210 ARG A N 1
ATOM 1646 C CA . ARG A 1 210 ? -3.630 6.097 -6.723 1.00 98.56 210 ARG A CA 1
ATOM 1647 C C . ARG A 1 210 ? -3.500 6.165 -5.207 1.00 98.56 210 ARG A C 1
ATOM 1649 O O . ARG A 1 210 ? -2.395 6.282 -4.681 1.00 98.56 210 ARG A O 1
ATOM 1656 N N . ALA A 1 211 ? -4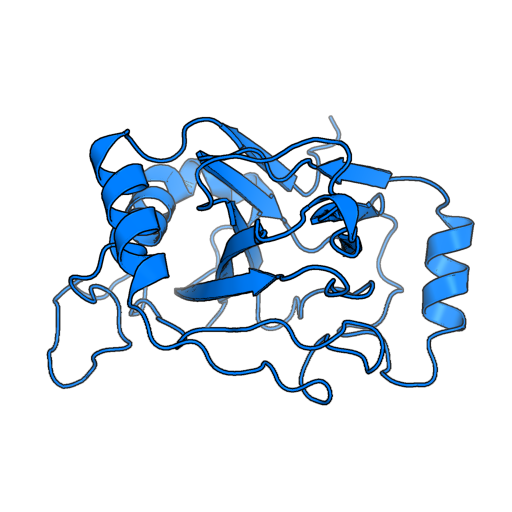.635 6.114 -4.520 1.00 98.69 211 ALA A N 1
ATOM 1657 C CA . ALA A 1 211 ? -4.696 6.067 -3.063 1.00 98.69 211 ALA A CA 1
ATOM 1658 C C . ALA A 1 211 ? -4.831 4.624 -2.567 1.00 98.69 211 ALA A C 1
ATOM 1660 O O . ALA A 1 211 ? -5.631 3.851 -3.113 1.00 98.69 211 ALA A O 1
ATOM 1661 N N . SER A 1 212 ? -4.063 4.272 -1.539 1.00 98.75 212 SER A N 1
ATOM 1662 C CA . SER A 1 212 ? -4.067 2.940 -0.939 1.00 98.75 212 SER A CA 1
ATOM 1663 C C . SER A 1 212 ? -3.759 2.962 0.554 1.00 98.75 212 SER A C 1
ATOM 1665 O O . SER A 1 212 ? -2.964 3.784 1.000 1.00 98.75 212 SER A O 1
ATOM 1667 N N . VAL A 1 213 ? -4.313 2.014 1.303 1.00 98.81 213 VAL A N 1
ATOM 1668 C CA . VAL A 1 213 ? -3.827 1.650 2.640 1.00 98.81 213 VAL A CA 1
ATOM 1669 C C . VAL A 1 213 ? -2.930 0.432 2.472 1.00 98.81 213 VAL A C 1
ATOM 1671 O O . VAL A 1 213 ? -3.360 -0.575 1.916 1.00 98.81 213 VAL A O 1
ATOM 1674 N N . VAL A 1 214 ? -1.676 0.545 2.889 1.00 98.19 214 VAL A N 1
ATOM 1675 C CA . VAL A 1 214 ? -0.655 -0.497 2.733 1.00 98.19 214 VAL A CA 1
ATOM 1676 C C . VAL A 1 214 ? -0.100 -0.837 4.100 1.00 98.19 214 VAL A C 1
ATOM 1678 O O . VAL A 1 214 ? 0.028 0.048 4.947 1.00 98.19 214 VAL A O 1
ATOM 1681 N N . GLY A 1 215 ? 0.245 -2.094 4.319 1.00 97.31 215 GLY A N 1
ATOM 1682 C CA . GLY A 1 215 ? 0.769 -2.511 5.602 1.00 97.31 215 GLY A CA 1
ATOM 1683 C C . GLY A 1 215 ? 1.329 -3.918 5.606 1.00 97.31 215 GLY A C 1
ATOM 1684 O O . GLY A 1 215 ? 1.317 -4.609 4.586 1.00 97.31 215 GLY A O 1
ATOM 1685 N N . PHE A 1 216 ? 1.820 -4.324 6.771 1.00 97.25 216 PHE A N 1
ATOM 1686 C CA . PHE A 1 216 ? 2.512 -5.591 6.962 1.00 97.25 216 PHE A CA 1
ATOM 1687 C C . PHE A 1 216 ? 1.915 -6.385 8.117 1.00 97.25 216 PHE A C 1
ATOM 1689 O O . PHE A 1 216 ? 1.379 -5.816 9.066 1.00 97.25 216 PHE A O 1
ATOM 1696 N N . PHE A 1 217 ? 2.073 -7.703 8.047 1.00 97.19 217 PHE A N 1
ATOM 1697 C CA . PHE A 1 217 ? 1.867 -8.634 9.152 1.00 97.19 217 PHE A CA 1
ATOM 1698 C C . PHE A 1 217 ? 3.223 -8.882 9.834 1.00 97.19 217 PHE A C 1
ATOM 1700 O O . PHE A 1 217 ? 4.094 -9.550 9.269 1.00 97.19 217 PHE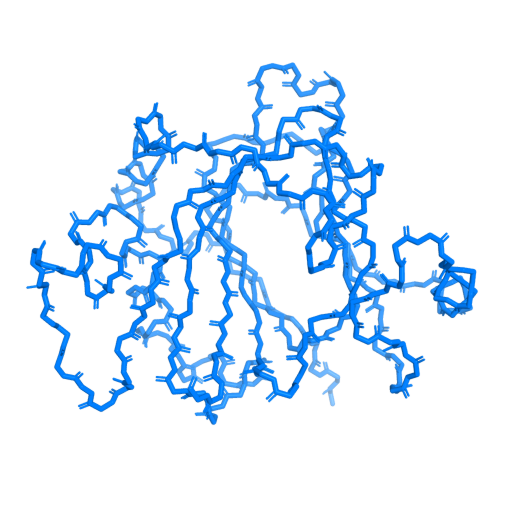 A O 1
ATOM 1707 N N . LEU A 1 218 ? 3.436 -8.317 11.025 1.00 95.94 218 LEU A N 1
ATOM 1708 C CA . LEU A 1 218 ? 4.726 -8.292 11.726 1.00 95.94 218 LEU A CA 1
ATOM 1709 C C . LEU A 1 218 ? 4.899 -9.516 12.625 1.00 95.94 218 LEU A C 1
ATOM 1711 O O . LEU A 1 218 ? 3.984 -9.862 13.370 1.00 95.94 218 LEU A O 1
ATOM 1715 N N . ARG A 1 219 ? 6.094 -10.115 12.633 1.00 90.44 219 ARG A N 1
ATOM 1716 C CA . ARG A 1 219 ? 6.437 -11.252 13.511 1.00 90.44 219 ARG A CA 1
ATOM 1717 C C . ARG A 1 219 ? 6.550 -10.888 14.993 1.00 90.44 219 ARG A C 1
ATOM 1719 O O . ARG A 1 219 ? 6.307 -11.756 15.816 1.00 90.44 219 ARG A O 1
ATOM 1726 N N . ASN A 1 220 ? 6.919 -9.647 15.328 1.00 78.44 220 ASN A N 1
ATOM 1727 C CA . ASN A 1 220 ? 7.159 -9.182 16.702 1.00 78.44 220 ASN A CA 1
ATOM 1728 C C . ASN A 1 220 ? 6.653 -7.767 16.935 1.00 78.44 220 ASN A C 1
ATOM 1730 O O . ASN A 1 220 ? 6.589 -6.954 15.982 1.00 78.44 220 ASN A O 1
#

Mean predicted aligned error: 4.45 Å

Sequence (220 aa):
MSTRGFTVIDNFLDEEAWGALWTEFQFMELLPVSRTVGAWKLDDGAPLGGHEILTPNRDAELIHDPKKPRQYPTETALDAVITGLLAESEAFAPIVGDEWQRISARAYVYPHGTGLSWHRDDSEIYTGAFIYYAHPHWNAHWGGELMIADEAQDDLSIMAHRFENEAYSEALLERGMGHFIMPKPNRMVLLGGAPHAIAPVSPAAGQNVRASVVGFFLRN